Protein AF-A0A9J6D6Q3-F1 (afdb_monomer_lite)

pLDDT: mean 81.11, std 9.27, range [36.16, 92.88]

Structure (mmCIF, N/CA/C/O backbone):
data_AF-A0A9J6D6Q3-F1
#
_entry.id   AF-A0A9J6D6Q3-F1
#
loop_
_atom_site.group_PDB
_atom_site.id
_atom_site.type_symbol
_atom_site.label_atom_id
_atom_site.label_alt_id
_atom_site.label_comp_id
_atom_site.label_asym_id
_atom_site.label_entity_id
_atom_site.label_seq_id
_atom_site.pdbx_PDB_ins_code
_atom_site.Cartn_x
_atom_site.Cartn_y
_atom_site.Cartn_z
_atom_site.occupancy
_atom_site.B_iso_or_equiv
_atom_site.auth_seq_id
_atom_site.auth_comp_id
_atom_site.auth_asym_id
_atom_site.auth_atom_id
_atom_site.pdbx_PDB_model_num
ATOM 1 N N . MET A 1 1 ? 39.705 -7.823 31.151 1.00 57.69 1 MET A N 1
ATOM 2 C CA . MET A 1 1 ? 39.439 -7.361 29.766 1.00 57.69 1 MET A CA 1
ATOM 3 C C . MET A 1 1 ? 38.041 -7.710 29.253 1.00 57.69 1 MET A C 1
ATOM 5 O O . MET A 1 1 ? 37.343 -6.796 28.836 1.00 57.69 1 MET A O 1
ATOM 9 N N . PHE A 1 2 ? 37.588 -8.968 29.328 1.00 71.25 2 PHE A N 1
ATOM 10 C CA . PHE A 1 2 ? 36.297 -9.415 28.764 1.00 71.25 2 PHE A CA 1
ATOM 11 C C . PHE A 1 2 ? 35.067 -8.584 29.189 1.00 71.25 2 PHE A C 1
ATOM 13 O O . PHE A 1 2 ? 34.279 -8.171 28.345 1.00 71.25 2 PHE A O 1
ATOM 20 N N . ARG A 1 3 ? 34.935 -8.245 30.481 1.00 73.00 3 ARG A N 1
ATOM 21 C CA . ARG A 1 3 ? 33.796 -7.457 31.001 1.00 73.00 3 ARG A CA 1
ATOM 22 C C . ARG A 1 3 ? 33.703 -6.035 30.425 1.00 73.00 3 ARG A C 1
ATOM 24 O O . ARG A 1 3 ? 32.603 -5.527 30.241 1.00 73.00 3 ARG A O 1
ATOM 31 N N . ILE A 1 4 ? 34.839 -5.405 30.115 1.00 81.12 4 ILE A N 1
ATOM 32 C CA . ILE A 1 4 ? 34.881 -4.057 29.518 1.00 81.12 4 ILE A CA 1
ATOM 33 C C . ILE A 1 4 ? 34.500 -4.131 28.033 1.00 81.12 4 ILE A C 1
ATOM 35 O O . ILE A 1 4 ? 33.712 -3.312 27.564 1.00 81.12 4 ILE A O 1
ATOM 39 N N . GLY A 1 5 ? 34.985 -5.153 27.319 1.00 79.19 5 GLY A N 1
ATOM 40 C CA . GLY A 1 5 ? 34.608 -5.417 25.926 1.00 79.19 5 GLY A CA 1
ATOM 41 C C . GLY A 1 5 ? 33.118 -5.733 25.766 1.00 79.19 5 GLY A C 1
ATOM 42 O O . GLY A 1 5 ? 32.453 -5.121 24.935 1.00 79.19 5 GLY A O 1
ATOM 43 N N . ALA A 1 6 ? 32.565 -6.598 26.622 1.00 84.50 6 ALA A N 1
ATOM 44 C CA . ALA A 1 6 ? 31.137 -6.916 26.627 1.00 84.50 6 ALA A CA 1
ATOM 45 C C . ALA A 1 6 ? 30.274 -5.678 26.922 1.00 84.50 6 ALA A C 1
ATOM 47 O O . ALA A 1 6 ? 29.296 -5.422 26.224 1.00 84.50 6 ALA A O 1
ATOM 48 N N . ARG A 1 7 ? 30.665 -4.852 27.905 1.00 89.44 7 ARG A N 1
ATOM 49 C CA . ARG A 1 7 ? 29.968 -3.592 28.204 1.00 89.44 7 ARG A CA 1
ATOM 50 C C . ARG A 1 7 ? 30.000 -2.628 27.015 1.00 89.44 7 ARG A C 1
ATOM 52 O O . ARG A 1 7 ? 28.972 -2.049 26.686 1.00 89.44 7 ARG A O 1
ATOM 59 N N . SER A 1 8 ? 31.155 -2.472 26.366 1.00 90.00 8 SER A N 1
ATOM 60 C CA . SER A 1 8 ? 31.300 -1.640 25.165 1.00 90.00 8 SER A CA 1
ATOM 61 C C . SER A 1 8 ? 30.389 -2.117 24.029 1.00 90.00 8 SER A C 1
ATOM 63 O O . SER A 1 8 ? 29.681 -1.306 23.433 1.00 90.00 8 SER A O 1
ATOM 65 N N . PHE A 1 9 ? 30.334 -3.432 23.795 1.00 90.75 9 PHE A N 1
ATOM 66 C CA . PHE A 1 9 ? 29.448 -4.047 22.808 1.00 90.75 9 PHE A CA 1
ATOM 67 C C . PHE A 1 9 ? 27.971 -3.743 23.092 1.00 90.75 9 PHE A C 1
ATOM 69 O O . PHE A 1 9 ? 27.291 -3.204 22.222 1.00 90.75 9 PHE A O 1
ATOM 76 N N . TYR A 1 10 ? 27.486 -3.992 24.314 1.00 92.06 10 TYR A N 1
ATOM 77 C CA . TYR A 1 10 ? 26.092 -3.699 24.672 1.00 92.06 10 TYR A CA 1
ATOM 78 C C . TYR A 1 10 ? 25.756 -2.211 24.560 1.00 92.06 10 TYR A C 1
ATOM 80 O O . TYR A 1 10 ? 24.674 -1.866 24.094 1.00 92.06 10 TYR A O 1
ATOM 88 N N . ILE A 1 11 ? 26.684 -1.318 24.921 1.00 92.88 11 ILE A N 1
ATOM 89 C CA . ILE A 1 11 ? 26.500 0.127 24.736 1.00 92.88 11 ILE A CA 1
ATOM 90 C C . ILE A 1 11 ? 26.389 0.474 23.246 1.00 92.88 11 ILE A C 1
ATOM 92 O O . ILE A 1 11 ? 25.541 1.284 22.874 1.00 92.88 11 ILE A O 1
ATOM 96 N N . HIS A 1 12 ? 27.213 -0.127 22.386 1.00 91.94 12 HIS A N 1
ATOM 97 C CA . HIS A 1 12 ? 27.156 0.099 20.941 1.00 91.94 12 HIS A CA 1
ATOM 98 C C . HIS A 1 12 ? 25.843 -0.400 20.334 1.00 91.94 12 HIS A C 1
ATOM 100 O O . HIS A 1 12 ? 25.201 0.335 19.587 1.00 91.94 12 HIS A O 1
ATOM 106 N N . VAL A 1 13 ? 25.413 -1.609 20.700 1.00 89.75 13 VAL A N 1
ATOM 107 C CA . VAL A 1 13 ? 24.133 -2.179 20.260 1.00 89.75 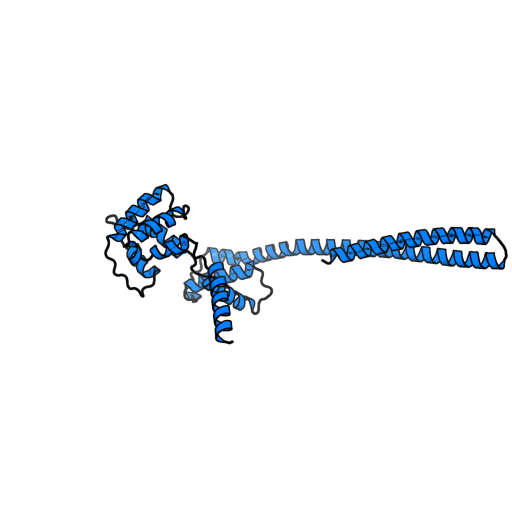13 VAL A CA 1
ATOM 108 C C . VAL A 1 13 ? 22.968 -1.321 20.749 1.00 89.75 13 VAL A C 1
ATOM 110 O O . VAL A 1 13 ? 22.094 -0.990 19.958 1.00 89.75 13 VAL A O 1
ATOM 113 N N . ALA A 1 14 ? 22.974 -0.880 22.009 1.00 89.00 14 ALA A N 1
ATOM 114 C CA . ALA A 1 14 ? 21.930 -0.011 22.546 1.00 89.00 14 ALA A CA 1
ATOM 115 C C . ALA A 1 14 ? 21.871 1.342 21.819 1.00 89.00 14 ALA A C 1
ATOM 117 O O . ALA A 1 14 ? 20.788 1.786 21.452 1.00 89.00 14 ALA A O 1
ATOM 118 N N . LYS A 1 15 ? 23.018 1.979 21.539 1.00 89.19 15 LYS A N 1
ATOM 119 C CA . LYS A 1 15 ? 23.078 3.214 20.734 1.00 89.19 15 LYS A CA 1
ATOM 120 C C . LYS A 1 15 ? 22.577 2.996 19.305 1.00 89.19 15 LYS A C 1
ATOM 122 O O . LYS A 1 15 ? 21.862 3.836 18.763 1.00 89.19 15 LYS A O 1
ATOM 127 N N . TYR A 1 16 ? 22.929 1.864 18.705 1.00 87.44 16 TYR A N 1
ATOM 128 C CA . TYR A 1 16 ? 22.456 1.493 17.378 1.00 87.44 16 TYR A CA 1
ATOM 129 C C . TYR A 1 16 ? 20.935 1.297 17.367 1.00 87.44 16 TYR A C 1
ATOM 131 O O . TYR A 1 16 ? 20.254 1.888 16.536 1.00 87.44 16 TYR A O 1
ATOM 139 N N . LEU A 1 17 ? 20.387 0.561 18.336 1.00 84.88 17 LEU A N 1
ATOM 140 C CA . LEU A 1 17 ? 18.947 0.365 18.488 1.00 84.88 17 LEU A CA 1
ATOM 141 C C . LEU A 1 17 ? 18.222 1.687 18.746 1.00 84.88 17 LEU A C 1
ATOM 143 O O . LEU A 1 17 ? 17.238 1.961 18.076 1.00 84.88 17 LEU A O 1
ATOM 147 N N . LEU A 1 18 ? 18.732 2.547 19.629 1.00 84.06 18 LEU A N 1
ATOM 148 C CA . LEU A 1 18 ? 18.152 3.870 19.891 1.00 84.06 18 LEU A CA 1
ATOM 149 C C . LEU A 1 18 ? 18.102 4.762 18.643 1.00 84.06 18 LEU A C 1
ATOM 151 O O . LEU A 1 18 ? 17.155 5.524 18.496 1.00 84.06 18 LEU A O 1
ATOM 155 N N . SER A 1 19 ? 19.085 4.661 17.741 1.00 82.81 19 SER A N 1
ATOM 156 C CA . SER A 1 19 ? 19.090 5.444 16.492 1.00 82.81 19 SER A CA 1
ATOM 157 C C . SER A 1 19 ? 18.200 4.868 15.387 1.00 82.81 19 SER A C 1
ATOM 159 O O . SER A 1 19 ? 17.879 5.575 14.434 1.00 82.81 19 SER A O 1
ATOM 161 N N . ARG A 1 20 ? 17.814 3.590 15.481 1.00 79.25 20 ARG A N 1
ATOM 162 C CA . ARG A 1 20 ? 17.023 2.885 14.457 1.00 79.25 20 ARG A CA 1
ATOM 163 C C . ARG A 1 20 ? 15.583 2.611 14.871 1.00 79.25 20 ARG A C 1
ATOM 165 O O . ARG A 1 20 ? 14.734 2.455 13.998 1.00 79.25 20 ARG A O 1
ATOM 172 N N . LEU A 1 21 ? 15.307 2.526 16.167 1.00 74.19 21 LEU A N 1
ATOM 173 C CA . LEU A 1 21 ? 13.971 2.281 16.684 1.00 74.19 21 LEU A CA 1
ATOM 174 C C . LEU A 1 21 ? 13.180 3.594 16.708 1.00 74.19 21 LEU A C 1
ATOM 176 O O . LEU A 1 21 ? 13.684 4.613 17.185 1.00 74.19 21 LEU A O 1
ATOM 180 N N . PRO A 1 22 ? 11.930 3.586 16.228 1.00 69.69 22 PRO A N 1
ATOM 181 C CA . PRO A 1 22 ? 11.103 4.780 16.111 1.00 69.69 22 PRO A CA 1
ATOM 182 C C . PRO A 1 22 ? 10.486 5.177 17.464 1.00 69.69 22 PRO A C 1
ATOM 184 O O . PRO A 1 22 ? 9.282 5.379 17.567 1.00 69.69 22 PRO A O 1
ATOM 187 N N . PHE A 1 23 ? 11.296 5.297 18.521 1.00 70.06 23 PHE A N 1
ATOM 188 C CA . PHE A 1 23 ? 10.822 5.663 19.862 1.00 70.06 23 PHE A CA 1
ATOM 189 C C . PHE A 1 23 ? 10.187 7.059 19.918 1.00 70.06 23 PHE A C 1
ATOM 191 O O . PHE A 1 23 ? 9.345 7.315 20.773 1.00 70.06 23 PHE A O 1
ATOM 198 N N . GLY A 1 24 ? 10.587 7.950 19.006 1.00 69.06 24 GLY A N 1
ATOM 199 C CA . GLY A 1 24 ? 9.995 9.278 18.840 1.00 69.06 24 GLY A CA 1
ATOM 200 C C . GLY A 1 24 ? 8.777 9.315 17.914 1.00 69.06 24 GLY A C 1
ATOM 201 O O . GLY A 1 24 ? 8.268 10.396 17.650 1.00 69.06 24 GLY A O 1
ATOM 202 N N . ASN A 1 25 ? 8.325 8.176 17.378 1.00 77.69 25 ASN A N 1
ATOM 203 C CA . ASN A 1 25 ? 7.138 8.150 16.533 1.00 77.69 25 ASN A CA 1
ATOM 204 C C . ASN A 1 25 ? 5.882 8.118 17.413 1.00 77.69 25 ASN A C 1
ATOM 206 O O . ASN A 1 25 ? 5.512 7.074 17.955 1.00 77.69 25 ASN A O 1
ATOM 210 N N . GLU A 1 26 ? 5.244 9.279 17.545 1.00 78.31 26 GLU A N 1
ATOM 211 C CA . GLU A 1 26 ? 4.027 9.469 18.340 1.00 78.31 26 GLU A CA 1
ATOM 212 C C . GLU A 1 26 ? 2.890 8.550 17.879 1.00 78.31 26 GLU A C 1
ATOM 214 O O . GLU A 1 26 ? 2.220 7.956 18.715 1.00 78.31 26 GLU A O 1
ATOM 219 N N . VAL A 1 27 ? 2.757 8.298 16.571 1.00 79.38 27 VAL A N 1
ATOM 220 C CA . VAL A 1 27 ? 1.725 7.401 16.026 1.00 79.38 27 VAL A CA 1
ATOM 221 C C . VAL A 1 27 ? 1.893 5.982 16.563 1.00 79.38 27 VAL A C 1
ATOM 223 O O . VAL A 1 27 ? 0.937 5.394 17.055 1.00 79.38 27 VAL A O 1
ATOM 226 N N . LEU A 1 28 ? 3.110 5.428 16.529 1.00 77.94 28 LEU A N 1
ATOM 227 C CA . LEU A 1 28 ? 3.360 4.070 17.036 1.00 77.94 28 LEU A CA 1
ATOM 228 C C . LEU A 1 28 ? 3.151 3.970 18.548 1.00 77.94 28 LEU A C 1
ATOM 230 O O . LEU A 1 28 ? 2.711 2.936 19.051 1.00 77.94 28 LEU A O 1
ATOM 234 N N . LYS A 1 29 ? 3.460 5.047 19.274 1.00 80.56 29 LYS A N 1
ATOM 235 C CA . LYS A 1 29 ? 3.209 5.135 20.710 1.00 80.56 29 LYS A CA 1
ATOM 236 C C . LYS A 1 29 ? 1.713 5.185 21.010 1.00 80.56 29 LYS A C 1
ATOM 238 O O . LYS A 1 29 ? 1.300 4.569 21.988 1.00 80.56 29 LYS A O 1
ATOM 243 N N . ASP A 1 30 ? 0.930 5.867 20.185 1.00 83.94 30 ASP A N 1
ATOM 244 C CA . ASP A 1 30 ? -0.512 6.029 20.361 1.00 83.94 30 ASP A CA 1
ATOM 245 C C . ASP A 1 30 ? -1.301 4.800 19.871 1.00 83.94 30 ASP A C 1
ATOM 247 O O . ASP A 1 30 ? -2.346 4.483 20.436 1.00 83.94 30 ASP A O 1
ATOM 251 N N . LEU A 1 31 ? -0.766 4.016 18.920 1.00 83.19 31 LEU A N 1
ATOM 252 C CA . LEU A 1 31 ? -1.362 2.748 18.457 1.00 83.19 31 LEU A CA 1
ATOM 253 C C . LEU A 1 31 ? -1.558 1.727 19.589 1.00 83.19 31 LEU A C 1
ATOM 255 O O . LEU A 1 31 ? -2.467 0.903 19.514 1.00 83.19 31 LEU A O 1
ATOM 259 N N . LYS A 1 32 ? -0.754 1.773 20.660 1.00 81.81 32 LYS A N 1
ATOM 260 C CA . LYS A 1 32 ? -0.930 0.879 21.823 1.00 81.81 32 LYS A CA 1
ATOM 261 C C . LYS A 1 32 ? -2.313 1.031 22.474 1.00 81.81 32 LYS A C 1
ATOM 263 O O . LYS A 1 32 ? -2.831 0.085 23.059 1.00 81.81 32 LYS A O 1
ATOM 268 N N . SER A 1 33 ? -2.907 2.217 22.348 1.00 84.44 33 SER A N 1
ATOM 269 C CA . SER A 1 33 ? -4.192 2.592 22.936 1.00 84.44 33 SER A CA 1
ATOM 270 C C . SER A 1 33 ? -5.387 2.008 22.174 1.00 84.44 33 SER A C 1
ATOM 272 O O . SER A 1 33 ? -6.520 2.150 22.618 1.00 84.44 33 SER A O 1
ATOM 274 N N . ILE A 1 34 ? -5.147 1.330 21.043 1.00 85.62 34 ILE A N 1
ATOM 275 C CA . ILE A 1 34 ? -6.179 0.636 20.256 1.00 85.62 34 ILE A CA 1
ATOM 276 C C . ILE A 1 34 ? -6.646 -0.648 20.937 1.00 85.62 34 ILE A C 1
ATOM 278 O O . ILE A 1 34 ? -7.687 -1.184 20.579 1.00 85.62 34 ILE A O 1
ATOM 282 N N . HIS A 1 35 ? -5.917 -1.192 21.907 1.00 83.00 35 HIS A N 1
ATOM 283 C CA . HIS A 1 35 ? -6.414 -2.374 22.599 1.00 83.00 35 HIS A CA 1
ATOM 284 C C . HIS A 1 35 ? -7.748 -2.056 23.310 1.00 83.00 35 HIS A C 1
ATOM 286 O O . HIS A 1 35 ? -7.781 -1.075 24.053 1.00 83.00 35 HIS A O 1
ATOM 292 N N . PRO A 1 36 ? -8.824 -2.861 23.171 1.00 79.88 36 PRO A N 1
ATOM 293 C CA . PRO A 1 36 ? -10.121 -2.561 23.793 1.00 79.88 36 PRO A CA 1
ATOM 294 C C . PRO A 1 36 ? -10.033 -2.311 25.306 1.00 79.88 36 PRO A C 1
ATOM 296 O O . PRO A 1 36 ? -10.685 -1.417 25.835 1.00 79.88 36 PRO A O 1
ATOM 299 N N . SER A 1 37 ? -9.159 -3.042 26.007 1.00 78.88 37 SER A N 1
ATOM 300 C CA . SER A 1 37 ? -8.887 -2.812 27.437 1.00 78.88 37 SER A CA 1
ATOM 301 C C . SER A 1 37 ? -8.211 -1.475 27.735 1.00 78.88 37 SER A C 1
ATOM 303 O O . SER A 1 37 ? -8.432 -0.927 28.808 1.00 78.88 37 S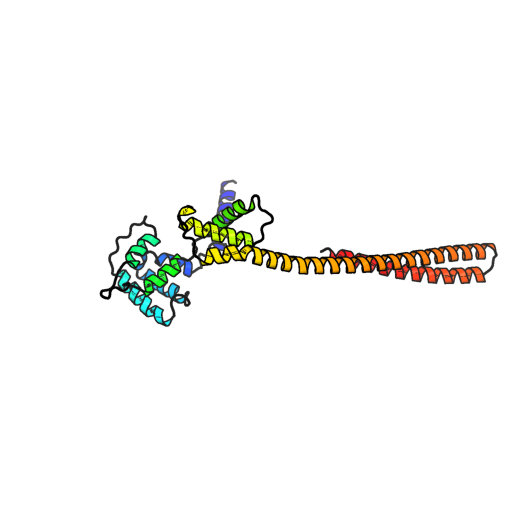ER A O 1
ATOM 305 N N . ALA A 1 38 ? -7.400 -0.956 26.810 1.00 79.56 38 ALA A N 1
ATOM 306 C CA . ALA A 1 38 ? -6.730 0.332 26.960 1.00 79.56 38 ALA A CA 1
ATOM 307 C C . ALA A 1 38 ? -7.692 1.501 26.710 1.00 79.56 38 ALA A C 1
ATOM 309 O O . ALA A 1 38 ? -7.543 2.533 27.347 1.00 79.56 38 ALA A O 1
ATOM 310 N N . VAL A 1 39 ? -8.722 1.331 25.869 1.00 80.75 39 VAL A N 1
ATOM 311 C CA . VAL A 1 39 ? -9.750 2.363 25.599 1.00 80.75 39 VAL A CA 1
ATOM 312 C C . VAL A 1 39 ? -10.486 2.810 26.874 1.00 80.75 39 VAL A C 1
ATOM 314 O O . VAL A 1 39 ? -11.012 3.918 26.925 1.00 80.75 39 VAL A O 1
ATOM 317 N N . LYS A 1 40 ? -10.482 1.986 27.931 1.00 78.00 40 LYS A N 1
ATOM 318 C CA . LYS A 1 40 ? -11.030 2.338 29.252 1.00 78.00 40 LYS A CA 1
ATOM 319 C C . LYS A 1 40 ? -10.227 3.418 29.981 1.00 78.00 40 LYS A C 1
ATOM 321 O O . LYS A 1 40 ? -10.749 4.062 30.886 1.00 78.00 40 LYS A O 1
ATOM 326 N N . GLU A 1 41 ? -8.963 3.611 29.622 1.00 82.69 41 GLU A N 1
ATOM 327 C CA . GLU A 1 41 ? -8.110 4.618 30.237 1.00 82.69 41 GLU A CA 1
ATOM 328 C C . GLU A 1 41 ? -8.342 5.991 29.596 1.00 82.69 41 GLU A C 1
ATOM 330 O O . GLU A 1 41 ? -8.304 6.149 28.377 1.00 82.69 41 GLU A O 1
ATOM 335 N N . GLU A 1 42 ? -8.479 7.034 30.414 1.00 78.31 42 GLU A N 1
ATOM 336 C CA . GLU A 1 42 ? -8.645 8.408 29.917 1.00 78.31 42 GLU A CA 1
ATOM 337 C C . GLU A 1 42 ? -7.443 8.867 29.067 1.00 78.31 42 GLU A C 1
ATOM 339 O O . GLU A 1 42 ? -7.587 9.584 28.076 1.00 78.31 42 GLU A O 1
ATOM 344 N N . SER A 1 43 ? -6.245 8.364 29.390 1.00 83.25 43 SER A N 1
ATOM 345 C CA . SER A 1 43 ? -5.028 8.629 28.617 1.00 83.25 43 SER A CA 1
ATOM 346 C C . SER A 1 43 ? -5.074 8.045 27.196 1.00 83.25 43 SER A C 1
ATOM 348 O O . SER A 1 43 ? -4.501 8.625 26.268 1.00 83.25 43 SER A O 1
ATOM 350 N N . ALA A 1 44 ? -5.800 6.940 26.998 1.00 84.50 44 ALA A N 1
ATOM 351 C CA . ALA A 1 44 ? -5.964 6.304 25.698 1.00 84.50 44 ALA A CA 1
ATOM 352 C C . ALA A 1 44 ? -6.860 7.134 24.779 1.00 84.50 44 ALA A C 1
ATOM 354 O O . ALA A 1 44 ? -6.566 7.252 23.595 1.00 84.50 44 ALA A O 1
ATOM 355 N N . ILE A 1 45 ? -7.897 7.778 25.318 1.00 85.06 45 ILE A N 1
ATOM 356 C CA . ILE A 1 45 ? -8.796 8.662 24.562 1.00 85.06 45 ILE A CA 1
ATOM 357 C C . ILE A 1 45 ? -8.010 9.831 23.948 1.00 85.06 45 ILE A C 1
ATOM 359 O O . ILE A 1 45 ? -8.190 10.157 22.774 1.00 85.06 45 ILE A O 1
ATOM 363 N N . VAL A 1 46 ? -7.083 10.429 24.701 1.00 87.75 46 VAL A N 1
ATOM 364 C CA . VAL A 1 46 ? -6.214 11.503 24.187 1.00 87.75 46 VAL A CA 1
ATOM 365 C C . VAL A 1 46 ? -5.297 10.989 23.074 1.00 87.75 46 VAL A C 1
ATOM 367 O O . VAL A 1 46 ? -5.201 11.618 22.021 1.00 87.75 46 VAL A O 1
ATOM 370 N N . ALA A 1 47 ? -4.675 9.823 23.268 1.00 87.94 47 ALA A N 1
ATOM 371 C CA . ALA A 1 47 ? -3.827 9.196 22.254 1.00 87.94 47 ALA A CA 1
ATOM 372 C C . ALA A 1 47 ? -4.610 8.864 20.968 1.00 87.94 47 ALA A C 1
ATOM 374 O O . ALA A 1 47 ? -4.155 9.156 19.867 1.00 87.94 47 ALA A O 1
ATOM 375 N N . LEU A 1 48 ? -5.824 8.321 21.090 1.00 88.81 48 LEU A N 1
ATOM 376 C CA . LEU A 1 48 ? -6.685 7.998 19.948 1.00 88.81 48 LEU A CA 1
ATOM 377 C C . LEU A 1 48 ? -7.145 9.255 19.204 1.00 88.81 48 LEU A C 1
ATOM 379 O O . LEU A 1 48 ? -7.230 9.230 17.977 1.00 88.81 48 LEU A O 1
ATOM 383 N N . ARG A 1 49 ? -7.379 10.368 19.914 1.00 89.56 49 ARG A N 1
ATOM 384 C CA . ARG A 1 49 ? -7.661 11.670 19.292 1.00 89.56 49 ARG A CA 1
ATOM 385 C C . ARG A 1 49 ? -6.486 12.151 18.449 1.00 89.56 49 ARG A C 1
ATOM 387 O O . ARG A 1 49 ? -6.691 12.530 17.297 1.00 89.56 49 ARG A O 1
ATOM 394 N N . ASN A 1 50 ? -5.278 12.137 19.013 1.00 88.62 50 ASN A N 1
ATOM 395 C CA . ASN A 1 50 ? -4.067 12.531 18.291 1.00 88.62 50 ASN A CA 1
ATOM 396 C C . ASN A 1 50 ? -3.887 11.656 17.053 1.00 88.62 50 ASN A C 1
ATOM 398 O O . ASN A 1 50 ? -3.649 12.158 15.958 1.00 88.62 50 ASN A O 1
ATOM 402 N N . LEU A 1 51 ? -4.097 10.350 17.210 1.00 89.06 51 LEU A N 1
ATOM 403 C CA . LEU A 1 51 ? -3.983 9.400 16.123 1.00 89.06 51 LEU A CA 1
ATOM 404 C C . LEU A 1 51 ? -5.011 9.675 15.019 1.00 89.06 51 LEU A C 1
ATOM 406 O O . LEU A 1 51 ? -4.631 9.745 13.855 1.00 89.06 51 LEU A O 1
ATOM 410 N N . ALA A 1 52 ? -6.278 9.919 15.364 1.00 88.88 52 ALA A N 1
ATOM 411 C CA . ALA A 1 52 ? -7.325 10.271 14.404 1.00 88.88 52 ALA A CA 1
ATOM 412 C C . ALA A 1 52 ? -6.999 11.550 13.613 1.00 88.88 52 ALA A C 1
ATOM 414 O O . ALA A 1 52 ? -7.252 11.607 12.411 1.00 88.88 52 ALA A O 1
ATOM 415 N N . GLN A 1 53 ? -6.381 12.550 14.250 1.00 89.19 53 GLN A N 1
ATOM 416 C CA . GLN A 1 53 ? -5.935 13.776 13.576 1.00 89.19 53 GLN A CA 1
ATOM 417 C C . GLN A 1 53 ? -4.789 13.535 12.580 1.00 89.19 53 GLN A C 1
ATOM 419 O O . GLN A 1 53 ? -4.688 14.251 11.586 1.00 89.19 53 GLN A O 1
ATOM 424 N N . GLN A 1 54 ? -3.951 12.522 12.815 1.00 87.19 54 GLN A N 1
ATOM 425 C CA . GLN A 1 54 ? -2.847 12.145 11.925 1.00 87.19 54 GLN A CA 1
ATOM 426 C C . GLN A 1 54 ? -3.307 11.329 10.702 1.00 87.19 54 GLN A C 1
ATOM 428 O O . GLN A 1 54 ? -2.519 11.124 9.780 1.00 87.19 54 GLN A O 1
ATOM 433 N N . VAL A 1 55 ? -4.570 10.875 10.655 1.00 85.94 55 VAL A N 1
ATOM 434 C CA . VAL A 1 55 ? -5.125 10.072 9.545 1.00 85.94 55 VAL A CA 1
ATOM 435 C C . VAL A 1 55 ? -6.385 10.696 8.918 1.00 85.94 55 VAL A C 1
ATOM 437 O O . VAL A 1 55 ? -7.452 10.070 8.890 1.00 85.94 55 VAL A O 1
ATOM 440 N N . PRO A 1 56 ? -6.277 11.910 8.337 1.00 87.00 56 PRO A N 1
ATOM 441 C CA . PRO A 1 56 ? -7.424 12.649 7.801 1.00 87.00 56 PRO A CA 1
ATOM 442 C C . PRO A 1 56 ? -8.136 11.937 6.640 1.00 87.00 56 PRO A C 1
ATOM 444 O O . PRO A 1 56 ? -9.312 12.189 6.388 1.00 87.00 56 PRO A O 1
ATOM 447 N N . GLU A 1 57 ? -7.445 11.032 5.940 1.00 86.81 57 GLU A N 1
ATOM 448 C CA . GLU A 1 57 ? -8.023 10.212 4.866 1.00 86.81 57 GLU A CA 1
ATOM 449 C C . GLU A 1 57 ? -9.053 9.196 5.387 1.00 86.81 57 GLU A C 1
ATOM 451 O O . GLU A 1 57 ? -10.013 8.858 4.692 1.00 86.81 57 GLU A O 1
ATOM 456 N N . VAL A 1 58 ? -8.872 8.705 6.617 1.00 87.12 58 VAL A N 1
ATOM 457 C CA . VAL A 1 58 ? -9.767 7.719 7.240 1.00 87.12 58 VAL A CA 1
ATOM 458 C C . VAL A 1 58 ? -10.875 8.425 8.014 1.00 87.12 58 VAL A C 1
ATOM 460 O O . VAL A 1 58 ? -12.050 8.053 7.884 1.00 87.12 58 VAL A O 1
ATOM 463 N N . VAL A 1 59 ? -10.497 9.433 8.805 1.00 88.69 59 VAL A N 1
ATOM 464 C CA . VAL A 1 59 ? -11.384 10.208 9.676 1.00 88.69 59 VAL A CA 1
ATOM 465 C C . VAL A 1 59 ? -11.239 11.687 9.315 1.00 88.69 59 VAL A C 1
ATOM 467 O O . VAL A 1 59 ? -10.240 12.309 9.675 1.00 88.69 59 VAL A O 1
ATOM 470 N N . PRO A 1 60 ? -12.221 12.277 8.614 1.00 90.62 60 PRO A N 1
ATOM 471 C CA . PRO A 1 60 ? -12.208 13.702 8.319 1.00 90.62 60 PRO A CA 1
ATOM 472 C C . PRO A 1 60 ? -12.136 14.532 9.611 1.00 90.62 60 PRO A C 1
ATOM 474 O O . PRO A 1 60 ? -12.767 14.153 10.601 1.00 90.62 60 PRO A O 1
ATOM 477 N N . PRO A 1 61 ? -11.482 15.710 9.615 1.00 87.62 61 PRO A N 1
ATOM 478 C CA . PRO A 1 61 ? -11.371 16.556 10.810 1.00 87.62 61 PRO A CA 1
ATOM 479 C C . PRO A 1 61 ? -12.716 16.897 11.471 1.00 87.62 61 PRO A C 1
ATOM 481 O O . PRO A 1 61 ? -12.796 17.059 12.684 1.00 87.62 61 PRO A O 1
ATOM 484 N N . GLN A 1 62 ? -13.782 16.970 10.670 1.00 89.88 62 GLN A N 1
ATOM 485 C CA . GLN A 1 62 ? -15.151 17.253 11.112 1.00 89.88 62 GLN A CA 1
ATOM 486 C C . GLN A 1 62 ? -15.775 16.090 11.903 1.00 89.88 62 GLN A C 1
ATOM 488 O O . GLN A 1 62 ? -16.644 16.306 12.742 1.00 89.88 62 GLN A O 1
ATOM 493 N N . GLU A 1 63 ? -15.329 14.858 11.647 1.00 90.06 63 GLU A N 1
ATOM 494 C CA . GLU A 1 63 ? -15.844 13.643 12.282 1.00 90.06 63 GLU A CA 1
ATOM 495 C C . GLU A 1 63 ? -15.050 13.242 13.530 1.00 90.06 63 GLU A C 1
ATOM 497 O O . GLU A 1 63 ? -15.486 12.355 14.261 1.00 90.06 63 GLU A O 1
ATOM 502 N N . VAL A 1 64 ? -13.914 13.896 13.808 1.00 90.56 64 VAL A N 1
ATOM 503 C CA . VAL A 1 64 ? -13.056 13.562 14.956 1.00 90.56 64 VAL A CA 1
ATOM 504 C C . VAL A 1 64 ? -13.826 13.690 16.267 1.00 90.56 64 VAL A C 1
ATOM 506 O O . VAL A 1 64 ? -13.780 12.772 17.076 1.00 90.56 64 VAL A O 1
ATOM 509 N N . SER A 1 65 ? -14.583 14.772 16.473 1.00 90.56 65 SER A N 1
ATOM 510 C CA . SER A 1 65 ? -15.381 14.943 17.697 1.00 90.56 65 SER A CA 1
ATOM 511 C C . SER A 1 65 ? -16.407 13.820 17.870 1.00 90.56 65 SER A C 1
ATOM 513 O O . SER A 1 65 ? -16.462 13.208 18.930 1.00 90.56 65 SER A O 1
ATOM 515 N N . ALA A 1 66 ? -17.128 13.469 16.801 1.00 91.38 66 ALA A N 1
ATOM 516 C CA . ALA A 1 66 ? -18.115 12.390 16.828 1.00 91.38 66 ALA A CA 1
ATOM 517 C C . ALA A 1 66 ? -17.480 11.005 17.063 1.00 91.38 66 ALA A C 1
ATOM 519 O O . ALA A 1 66 ? -18.073 10.155 17.724 1.00 91.38 66 ALA A O 1
ATOM 520 N N . LEU A 1 67 ? -16.267 10.769 16.549 1.00 91.62 67 LEU A N 1
ATOM 521 C CA . LEU A 1 67 ? -15.486 9.569 16.859 1.00 91.62 67 LEU A CA 1
ATOM 522 C C . LEU A 1 67 ? -15.107 9.523 18.345 1.00 91.62 67 LEU A C 1
ATOM 524 O O . LEU A 1 67 ? -15.193 8.464 18.963 1.00 91.62 67 LEU A O 1
ATOM 528 N N . MET A 1 68 ? -14.702 10.653 18.930 1.00 91.50 68 MET A N 1
ATOM 529 C CA . MET A 1 68 ? -14.364 10.706 20.354 1.00 91.50 68 MET A CA 1
ATOM 530 C C . MET A 1 68 ? -15.576 10.436 21.244 1.00 91.50 68 MET A C 1
ATOM 532 O O . MET A 1 68 ? -15.429 9.763 22.263 1.00 91.50 68 MET A O 1
ATOM 536 N N . ASP A 1 69 ? -16.759 10.904 20.852 1.00 90.88 69 ASP A N 1
ATOM 537 C CA . ASP A 1 69 ? -18.005 10.615 21.564 1.00 90.88 69 ASP A CA 1
ATOM 538 C C . ASP A 1 69 ? -18.316 9.109 21.532 1.00 90.88 69 ASP A C 1
ATOM 540 O O . ASP A 1 69 ? -18.603 8.511 22.569 1.00 90.88 69 ASP A O 1
ATOM 544 N N . GLU A 1 70 ? -18.171 8.462 20.366 1.00 90.94 70 GLU A N 1
ATOM 545 C CA . GLU A 1 70 ? -18.331 7.007 20.224 1.00 90.94 70 GLU A CA 1
ATOM 546 C C . GLU A 1 70 ? -17.311 6.224 21.068 1.00 90.94 70 GLU A C 1
ATOM 548 O O . GLU A 1 70 ? -17.680 5.249 21.720 1.00 90.94 70 GLU A O 1
ATOM 553 N N . LEU A 1 71 ? -16.045 6.651 21.093 1.00 88.56 71 LEU A N 1
ATOM 554 C CA . LEU A 1 71 ? -14.989 6.029 21.903 1.00 88.56 71 LEU A CA 1
ATOM 555 C C . LEU A 1 71 ? -15.221 6.208 23.408 1.00 88.56 71 LEU A C 1
ATOM 557 O O . LEU A 1 71 ? -14.968 5.286 24.180 1.00 88.56 71 LEU A O 1
ATOM 561 N N . THR A 1 72 ? -15.722 7.370 23.822 1.00 89.00 72 THR A N 1
ATOM 562 C CA . THR A 1 72 ? -16.067 7.638 25.226 1.00 89.00 72 THR A CA 1
ATOM 563 C C . THR A 1 72 ? -17.272 6.808 25.652 1.00 89.00 72 THR A C 1
ATOM 565 O O . THR A 1 72 ? -17.313 6.299 26.764 1.00 89.00 72 THR A O 1
ATOM 568 N N . LEU A 1 73 ? -18.246 6.604 24.765 1.00 88.69 73 LEU A N 1
ATOM 569 C CA . LEU A 1 73 ? -19.347 5.691 25.046 1.00 88.69 73 LEU A CA 1
ATOM 570 C C . LEU A 1 73 ? -18.848 4.242 25.136 1.00 88.69 73 LEU A C 1
ATOM 572 O O . LEU A 1 73 ? -19.241 3.518 26.045 1.00 88.69 73 LEU A O 1
ATOM 576 N N . LEU A 1 74 ? -17.950 3.830 24.238 1.00 86.56 74 LEU A N 1
ATOM 577 C CA . LEU A 1 74 ? -17.345 2.498 24.251 1.00 86.56 74 LEU A CA 1
ATOM 578 C C . LEU A 1 74 ? -16.552 2.233 25.543 1.00 86.56 74 LEU A C 1
ATOM 580 O O . LEU A 1 74 ? -16.595 1.124 26.062 1.00 86.56 74 LEU A O 1
ATOM 584 N N . SER A 1 75 ? -15.859 3.231 26.102 1.00 85.00 75 SER A N 1
ATOM 585 C CA . SER A 1 75 ? -15.083 3.054 27.340 1.00 85.00 75 SER A CA 1
ATOM 586 C C . SER A 1 75 ? -15.952 2.731 28.563 1.00 85.00 75 SER A C 1
ATOM 588 O O . SER A 1 75 ? -15.461 2.122 29.515 1.00 85.00 75 SER A O 1
ATOM 590 N N . THR A 1 76 ? -17.241 3.083 28.521 1.00 83.81 76 THR A N 1
ATOM 591 C CA . THR A 1 76 ? -18.215 2.771 29.581 1.00 83.81 76 THR A CA 1
ATOM 592 C C . THR A 1 76 ? -18.807 1.366 29.485 1.00 83.81 76 THR A C 1
ATOM 594 O O . THR A 1 76 ? -19.459 0.913 30.425 1.00 83.81 76 THR A O 1
ATOM 597 N N . GLU A 1 77 ? -18.597 0.662 28.375 1.00 83.19 77 GLU A N 1
ATOM 598 C CA . GLU A 1 77 ? -19.137 -0.678 28.190 1.00 83.19 77 GLU A CA 1
ATOM 599 C C . GLU A 1 77 ? -18.238 -1.759 28.807 1.00 83.19 77 GLU A C 1
ATOM 601 O O . GLU A 1 77 ? -17.001 -1.694 28.824 1.00 83.19 77 GLU A O 1
ATOM 606 N N . GLU A 1 78 ? -18.881 -2.807 29.316 1.00 75.69 78 GLU A N 1
ATOM 607 C CA . GLU A 1 78 ? -18.188 -3.966 29.856 1.00 75.69 78 GLU A CA 1
ATOM 608 C C . GLU A 1 78 ? -17.952 -5.012 28.768 1.00 75.69 78 GLU A C 1
ATOM 610 O O . GLU A 1 78 ? -18.860 -5.720 28.340 1.00 75.69 78 GLU A O 1
ATOM 615 N N . PHE A 1 79 ? -16.692 -5.140 28.354 1.00 73.81 79 PHE A N 1
ATOM 616 C CA . PHE A 1 79 ? -16.225 -6.246 27.519 1.00 73.81 79 PHE A CA 1
ATOM 617 C C . PHE A 1 79 ? -15.325 -7.170 28.335 1.00 73.81 79 PHE A C 1
ATOM 619 O O . PHE A 1 79 ? -14.417 -6.700 29.034 1.00 73.81 79 PHE A O 1
ATOM 626 N N . SER A 1 80 ? -15.522 -8.483 28.206 1.00 68.75 80 SER A N 1
ATOM 627 C CA . SER A 1 80 ? -14.536 -9.464 28.652 1.00 68.75 80 SER A CA 1
ATOM 628 C C . SER A 1 80 ? -13.359 -9.436 27.683 1.00 68.75 80 SER A C 1
ATOM 630 O O . SER A 1 80 ? -13.494 -9.864 26.541 1.00 68.75 80 SER A O 1
ATOM 632 N N . SER A 1 81 ? -12.209 -8.928 28.118 1.00 65.94 81 SER A N 1
ATOM 633 C CA . SER A 1 81 ? -10.983 -9.019 27.330 1.00 65.94 81 SER A CA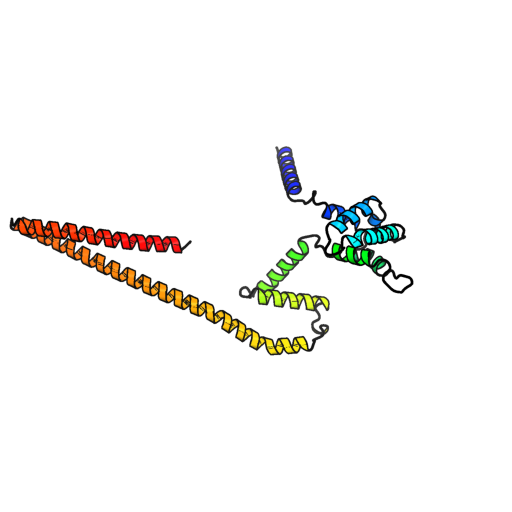 1
ATOM 634 C C . SER A 1 81 ? -10.108 -10.128 27.892 1.00 65.94 81 SER A C 1
ATOM 636 O O . SER A 1 81 ? -9.699 -10.077 29.053 1.00 65.94 81 SER A O 1
ATOM 638 N N . ASN A 1 82 ? -9.829 -11.136 27.069 1.00 71.19 82 ASN A N 1
ATOM 639 C CA . ASN A 1 82 ? -8.808 -12.124 27.376 1.00 71.19 82 ASN A CA 1
ATOM 640 C C . ASN A 1 82 ? -7.441 -11.574 26.921 1.00 71.19 82 ASN A C 1
ATOM 642 O O . ASN A 1 82 ? -7.281 -11.283 25.736 1.00 71.19 82 ASN A O 1
ATOM 646 N N . PRO A 1 83 ? -6.432 -11.470 27.807 1.00 68.19 83 PRO A N 1
ATOM 647 C CA . PRO A 1 83 ? -5.091 -10.998 27.444 1.00 68.19 83 PRO A CA 1
ATOM 648 C C . PRO A 1 83 ? -4.390 -11.830 26.358 1.00 68.19 83 PRO A C 1
ATOM 650 O O . PRO A 1 83 ? -3.401 -11.381 25.782 1.00 68.19 83 PRO A O 1
ATOM 653 N N . HIS A 1 84 ? -4.858 -13.056 26.113 1.00 75.56 84 HIS A N 1
ATOM 654 C CA . HIS A 1 84 ? -4.307 -13.976 25.117 1.00 75.56 84 HIS A CA 1
ATOM 655 C C . HIS A 1 84 ? -5.136 -14.066 23.830 1.00 75.56 84 HIS A C 1
ATOM 657 O O . HIS A 1 84 ? -4.769 -14.813 22.923 1.00 75.56 84 HIS A O 1
ATOM 663 N N . GLU A 1 85 ? -6.252 -13.344 23.739 1.00 81.62 85 GLU A N 1
ATOM 664 C CA . GLU A 1 85 ? -7.044 -13.273 22.513 1.00 81.62 85 GLU A CA 1
ATOM 665 C C . GLU A 1 85 ? -6.328 -12.408 21.471 1.00 81.62 85 GLU A C 1
ATOM 667 O O . GLU A 1 85 ? -5.629 -11.444 21.798 1.00 81.62 85 GLU A O 1
ATOM 672 N N . ARG A 1 86 ? -6.468 -12.761 20.189 1.00 81.69 86 ARG A N 1
ATOM 673 C CA . ARG A 1 86 ? -5.934 -11.915 19.122 1.00 81.69 86 ARG A CA 1
ATOM 674 C C . ARG A 1 86 ? -6.691 -10.592 19.117 1.00 81.69 86 ARG A C 1
ATOM 676 O O . ARG A 1 86 ? -7.911 -10.571 19.234 1.00 81.69 86 ARG A O 1
ATOM 683 N N . LEU A 1 87 ? -5.970 -9.498 18.888 1.00 83.81 87 LEU A N 1
ATOM 684 C CA . LEU A 1 87 ? -6.557 -8.157 18.861 1.00 83.81 87 LEU A CA 1
ATOM 685 C C . LEU A 1 87 ? -7.735 -8.042 17.875 1.00 83.81 87 LEU A C 1
ATOM 687 O O . LEU A 1 87 ? -8.732 -7.398 18.190 1.00 83.81 87 LEU A O 1
ATOM 691 N N . ASP A 1 88 ? -7.636 -8.700 16.716 1.00 84.56 88 ASP A N 1
ATOM 692 C CA . ASP A 1 88 ? -8.701 -8.730 15.705 1.00 84.56 88 ASP A CA 1
ATOM 693 C C . ASP A 1 88 ? -9.981 -9.395 16.236 1.00 84.56 88 ASP A C 1
ATOM 695 O O . ASP A 1 88 ? -11.078 -8.887 16.008 1.00 84.56 88 ASP A O 1
ATOM 699 N N . ASP A 1 89 ? -9.838 -10.502 16.970 1.00 84.50 89 ASP A N 1
ATOM 700 C CA . ASP A 1 89 ? -10.956 -11.265 17.534 1.00 84.50 89 ASP A CA 1
ATOM 701 C C . ASP A 1 89 ? -11.629 -10.464 18.660 1.00 84.50 89 ASP A C 1
ATOM 703 O O . ASP A 1 89 ? -12.853 -10.332 18.686 1.00 84.50 89 ASP A O 1
ATOM 707 N N . ALA A 1 90 ? -10.831 -9.805 19.508 1.00 84.38 90 ALA A N 1
ATOM 708 C CA . ALA A 1 90 ? -11.335 -8.922 20.558 1.00 84.38 90 ALA A CA 1
ATOM 709 C C . ALA A 1 90 ? -12.184 -7.766 19.986 1.00 84.38 90 ALA A C 1
ATOM 711 O O . ALA A 1 90 ? -13.251 -7.439 20.510 1.00 84.38 90 ALA A O 1
ATOM 712 N N . TRP A 1 91 ? -11.741 -7.163 18.877 1.00 87.62 91 TRP A N 1
ATOM 713 C CA . TRP A 1 91 ? -12.488 -6.108 18.188 1.00 87.62 91 TRP A CA 1
ATOM 714 C C . TRP A 1 91 ? -13.693 -6.627 17.399 1.00 87.62 91 TRP A C 1
ATOM 716 O O . TRP A 1 91 ? -14.669 -5.892 17.235 1.00 87.62 91 TRP A O 1
ATOM 726 N N . GLN A 1 92 ? -13.675 -7.883 16.951 1.00 86.94 92 GLN A N 1
ATOM 727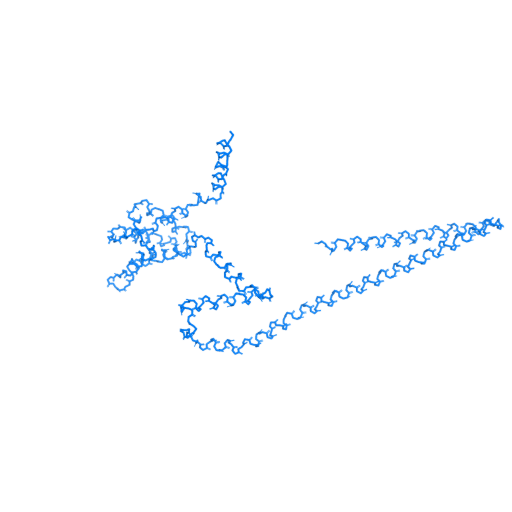 C CA . GLN A 1 92 ? -14.785 -8.493 16.223 1.00 86.94 92 GLN A CA 1
ATOM 728 C C . GLN A 1 92 ? -16.074 -8.520 17.058 1.00 86.94 92 GLN A C 1
ATOM 730 O O . GLN A 1 92 ? -17.152 -8.268 16.512 1.00 86.94 92 GLN A O 1
ATOM 735 N N . HIS A 1 93 ? -15.974 -8.738 18.375 1.00 84.62 93 HIS A N 1
ATOM 736 C CA . HIS A 1 93 ? -17.125 -8.654 19.286 1.00 84.62 93 HIS A CA 1
ATOM 737 C C . HIS A 1 93 ? -17.756 -7.260 19.253 1.00 84.62 93 HIS A C 1
ATOM 739 O O . HIS A 1 93 ? -18.961 -7.132 19.050 1.00 84.62 93 HIS A O 1
ATOM 745 N N . ILE A 1 94 ? -16.935 -6.211 19.335 1.00 84.69 94 ILE A N 1
ATOM 746 C CA . ILE A 1 94 ? -17.384 -4.812 19.281 1.00 84.69 94 ILE A CA 1
ATOM 747 C C . ILE A 1 94 ? -17.971 -4.481 17.903 1.00 84.69 94 ILE A C 1
ATOM 749 O O . ILE A 1 94 ? -18.989 -3.797 17.802 1.00 84.69 94 ILE A O 1
ATOM 753 N N . PHE A 1 95 ? -17.377 -5.004 16.826 1.00 86.75 95 PHE A N 1
ATOM 754 C CA . PHE A 1 95 ? -17.877 -4.808 15.463 1.00 86.75 95 PHE A CA 1
ATOM 755 C C . PHE A 1 95 ? -19.248 -5.447 15.230 1.00 86.75 95 PHE A C 1
ATOM 757 O O . PHE A 1 95 ? -19.987 -4.987 14.360 1.00 86.75 95 PHE A O 1
ATOM 764 N N . SER A 1 96 ? -19.577 -6.498 15.982 1.00 84.81 96 SER A N 1
ATOM 765 C CA . SER A 1 96 ? -20.855 -7.204 15.885 1.00 84.81 96 SER A CA 1
ATOM 766 C C . SER A 1 96 ? -21.995 -6.541 16.666 1.00 84.81 96 SER A C 1
ATOM 768 O O . SER A 1 96 ? -23.150 -6.929 16.497 1.00 84.81 96 SER A O 1
ATOM 770 N N . LEU A 1 97 ? -21.700 -5.528 17.491 1.00 85.25 97 LEU A N 1
ATOM 771 C CA . LEU A 1 97 ? -22.715 -4.815 18.261 1.00 85.25 97 LEU A CA 1
ATOM 772 C C . LEU A 1 97 ? -23.629 -4.008 17.337 1.00 85.25 97 LEU A C 1
ATOM 774 O O . LEU A 1 97 ? -23.179 -3.159 16.560 1.00 85.25 97 LEU A O 1
ATOM 778 N N . LEU A 1 98 ? -24.932 -4.242 17.470 1.00 86.31 98 LEU A N 1
ATOM 779 C CA . LEU A 1 98 ? -25.966 -3.538 16.722 1.00 86.31 98 LEU A CA 1
ATOM 780 C C . LEU A 1 98 ? -26.659 -2.492 17.599 1.00 86.31 98 LEU A C 1
ATOM 782 O O . LEU A 1 98 ? -26.890 -2.694 18.792 1.00 86.31 98 LEU A O 1
ATOM 786 N N . SER A 1 99 ? -26.993 -1.360 16.986 1.00 83.94 99 SER A N 1
ATOM 787 C CA . SER A 1 99 ? -27.903 -0.367 17.545 1.00 83.94 99 SER A CA 1
ATOM 788 C C . SER A 1 99 ? -29.350 -0.871 17.480 1.00 83.94 99 SER A C 1
ATOM 790 O O . SER A 1 99 ? -29.661 -1.847 16.796 1.00 83.94 99 SER A O 1
ATOM 792 N N . LYS A 1 100 ? -30.261 -0.163 18.154 1.00 78.50 100 LYS A N 1
ATOM 793 C CA . LYS A 1 100 ? -31.707 -0.446 18.139 1.00 78.50 100 LYS A CA 1
ATOM 794 C C . LYS A 1 100 ? -32.307 -0.413 16.728 1.00 78.50 100 LYS A C 1
ATOM 796 O O . LYS A 1 100 ? -33.284 -1.105 16.472 1.00 78.50 100 LYS A O 1
ATOM 801 N N . ASP A 1 101 ? -31.674 0.323 15.818 1.00 79.94 101 ASP A N 1
ATOM 802 C CA . ASP A 1 101 ? -32.085 0.462 14.417 1.00 79.94 101 ASP A CA 1
ATOM 803 C C . ASP A 1 101 ? -31.503 -0.631 13.494 1.00 79.94 101 ASP A C 1
ATOM 805 O O . ASP A 1 101 ? -31.640 -0.560 12.276 1.00 79.94 101 ASP A O 1
ATOM 809 N N . GLY A 1 102 ? -30.797 -1.628 14.045 1.00 78.75 102 GLY A N 1
ATOM 810 C CA . GLY A 1 102 ? -30.188 -2.728 13.285 1.00 78.75 102 GLY A CA 1
ATOM 811 C C . GLY A 1 102 ? -28.888 -2.376 12.546 1.00 78.75 102 GLY A C 1
ATOM 812 O O . GLY A 1 102 ? -28.288 -3.248 11.923 1.00 78.75 102 GLY A O 1
ATOM 813 N N . GLY A 1 103 ? -28.428 -1.123 12.617 1.00 83.31 103 GLY A N 1
ATOM 814 C CA . GLY A 1 103 ? -27.105 -0.701 12.137 1.00 83.31 103 GLY A CA 1
ATOM 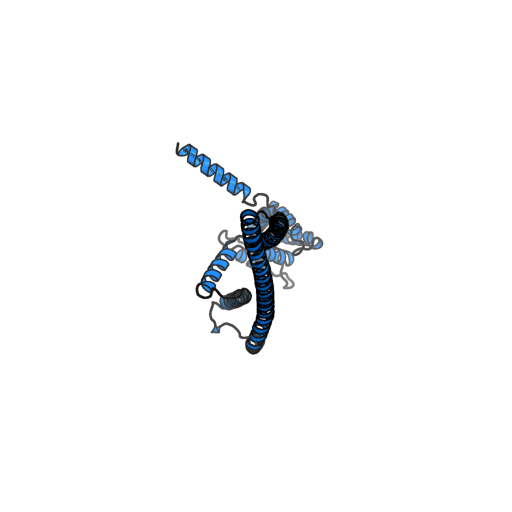815 C C . GLY A 1 103 ? -25.979 -0.982 13.145 1.00 83.31 103 GLY A C 1
ATOM 816 O O . GLY A 1 103 ? -26.266 -1.267 14.307 1.00 83.31 103 GLY A O 1
ATOM 817 N N . PRO A 1 104 ? -24.695 -0.881 12.748 1.00 85.50 104 PRO A N 1
ATOM 818 C CA . PRO A 1 104 ? -23.572 -1.018 13.678 1.00 85.50 104 PRO A CA 1
ATOM 819 C C . PRO A 1 104 ? -23.638 0.056 14.770 1.00 85.50 104 PRO A C 1
ATOM 821 O O . PRO A 1 104 ? -23.880 1.226 14.476 1.00 85.50 104 PRO A O 1
ATOM 824 N N . LYS A 1 105 ? -23.402 -0.334 16.027 1.00 86.81 105 LYS A N 1
ATOM 825 C CA . LYS A 1 105 ? -23.498 0.562 17.191 1.00 86.81 105 LYS A CA 1
ATOM 826 C C . LYS A 1 105 ? -22.453 1.685 17.178 1.00 86.81 105 LYS A C 1
ATOM 828 O O . LYS A 1 105 ? -22.764 2.801 17.578 1.00 86.81 105 LYS A O 1
ATOM 833 N N . TYR A 1 106 ? -21.251 1.394 16.674 1.00 89.25 106 TYR A N 1
ATOM 834 C CA . TYR A 1 106 ? -20.109 2.318 16.636 1.00 89.25 106 TYR A CA 1
ATOM 835 C C . TYR A 1 106 ? -19.499 2.422 15.227 1.00 89.25 106 TYR A C 1
ATOM 837 O O . TYR A 1 106 ? -18.401 1.913 14.980 1.00 89.25 106 TYR A O 1
ATOM 845 N N . PRO A 1 107 ? -20.211 3.006 14.249 1.00 89.62 107 PRO A N 1
ATOM 846 C CA . PRO A 1 107 ? -19.796 2.980 12.848 1.00 89.62 107 PRO A CA 1
ATOM 847 C C . PRO A 1 107 ? -18.450 3.676 12.600 1.00 89.62 107 PRO A C 1
ATOM 849 O O . PRO A 1 107 ? -17.646 3.176 11.804 1.00 89.62 107 PRO A O 1
ATOM 852 N N . ARG A 1 108 ? -18.174 4.802 13.273 1.00 90.94 108 ARG A N 1
ATOM 853 C CA . ARG A 1 108 ? -16.920 5.547 13.088 1.00 90.94 108 ARG A CA 1
ATOM 854 C C . ARG A 1 108 ? -15.768 4.844 13.778 1.00 90.94 108 ARG A C 1
ATOM 856 O O . ARG A 1 108 ? -14.722 4.671 13.151 1.00 90.94 108 ARG A O 1
ATOM 863 N N . THR A 1 109 ? -15.974 4.354 15.000 1.00 89.88 109 THR A N 1
ATOM 864 C CA . THR A 1 109 ? -14.948 3.575 15.710 1.00 89.88 109 THR A CA 1
ATOM 865 C C . THR A 1 109 ? -14.556 2.327 14.926 1.00 89.88 109 THR A C 1
ATOM 867 O O . THR A 1 109 ? -13.369 2.080 14.730 1.00 89.88 109 THR A O 1
ATOM 870 N N . VAL A 1 110 ? -15.526 1.580 14.387 1.00 89.75 110 VAL A N 1
ATOM 871 C CA . VAL A 1 110 ? -15.261 0.388 13.562 1.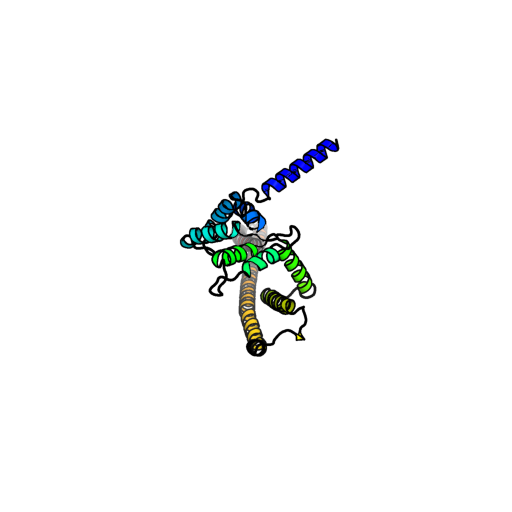00 89.75 110 VAL A CA 1
ATOM 872 C C . VAL A 1 110 ? -14.395 0.736 12.351 1.00 89.75 110 VAL A C 1
ATOM 874 O O . VAL A 1 110 ? -13.421 0.038 12.063 1.00 89.75 110 VAL A O 1
ATOM 877 N N . LYS A 1 111 ? -14.735 1.810 11.627 1.00 90.44 111 LYS A N 1
ATOM 878 C CA . LYS A 1 111 ? -13.977 2.255 10.448 1.00 90.44 111 LYS A CA 1
ATOM 879 C C . LYS A 1 111 ? -12.546 2.646 10.825 1.00 90.44 111 LYS A C 1
ATOM 881 O O . LYS A 1 111 ? -11.604 2.206 10.167 1.00 90.44 111 LYS A O 1
ATOM 886 N N . PHE A 1 112 ? -12.396 3.442 11.881 1.00 91.00 112 PHE A N 1
ATOM 887 C CA . PHE A 1 112 ? -11.106 3.918 12.368 1.00 91.00 112 PHE A CA 1
ATOM 888 C C . PHE A 1 112 ? -10.203 2.761 12.812 1.00 91.00 112 PHE A C 1
ATOM 890 O O . PHE A 1 112 ? -9.084 2.626 12.321 1.00 91.00 112 PHE A O 1
ATOM 897 N N . VAL A 1 113 ? -10.712 1.868 13.661 1.00 90.00 113 VAL A N 1
ATOM 898 C CA . VAL A 1 113 ? -9.952 0.722 14.176 1.00 90.00 113 VAL A CA 1
ATOM 899 C C . VAL A 1 113 ? -9.545 -0.224 13.051 1.00 90.00 113 VAL A C 1
ATOM 901 O O . VAL A 1 113 ? -8.386 -0.624 12.995 1.00 90.00 113 VAL A O 1
ATOM 904 N N . LYS A 1 114 ? -10.442 -0.545 12.108 1.00 90.06 114 LYS A N 1
ATOM 905 C CA . LYS A 1 114 ? -10.095 -1.391 10.951 1.00 90.06 114 LYS A CA 1
ATOM 906 C C . LYS A 1 114 ? -8.953 -0.807 10.125 1.00 90.06 114 LYS A C 1
ATOM 908 O O . LYS A 1 114 ? -8.084 -1.554 9.684 1.00 90.06 114 LYS A O 1
ATOM 913 N N . ALA A 1 115 ? -8.939 0.510 9.928 1.00 89.75 115 ALA A N 1
ATOM 914 C CA . ALA A 1 115 ? -7.838 1.162 9.235 1.00 89.75 115 ALA A CA 1
ATOM 915 C C . ALA A 1 115 ? -6.527 1.023 10.020 1.00 89.75 115 ALA A C 1
ATOM 917 O O . ALA A 1 115 ? -5.494 0.717 9.430 1.00 89.75 115 ALA A O 1
ATOM 918 N N . MET A 1 116 ? -6.563 1.167 11.344 1.00 88.56 116 MET A N 1
ATOM 919 C CA . MET A 1 116 ? -5.352 1.050 12.156 1.00 88.56 116 MET A CA 1
ATOM 920 C C . MET A 1 116 ? -4.823 -0.381 12.247 1.00 88.56 116 MET A C 1
ATOM 922 O O . MET A 1 116 ? -3.617 -0.588 12.153 1.00 88.56 116 MET A O 1
ATOM 926 N N . LEU A 1 117 ? -5.707 -1.377 12.334 1.00 87.00 117 LEU A N 1
ATOM 927 C CA . LEU A 1 117 ? -5.331 -2.795 12.290 1.00 87.00 117 LEU A CA 1
ATOM 928 C C . LEU A 1 117 ? -4.800 -3.228 10.914 1.00 87.00 117 LEU A C 1
ATOM 930 O O . LEU A 1 117 ? -4.124 -4.247 10.808 1.00 87.00 117 LEU A O 1
ATOM 934 N N . SER A 1 118 ? -5.065 -2.451 9.856 1.00 86.00 118 SER A N 1
ATOM 935 C CA . SER A 1 118 ? -4.502 -2.702 8.524 1.00 86.00 118 SER A CA 1
ATOM 936 C C . SER A 1 118 ? -3.052 -2.228 8.363 1.00 86.00 118 SER A C 1
ATOM 938 O O . SER A 1 118 ? -2.409 -2.553 7.362 1.00 86.00 118 SER A O 1
ATOM 940 N N . LEU A 1 119 ? -2.516 -1.484 9.338 1.00 83.19 119 LEU A N 1
ATOM 941 C CA . LEU A 1 119 ? -1.122 -1.058 9.326 1.00 83.19 119 LEU A CA 1
ATOM 942 C C . LEU A 1 119 ? -0.206 -2.264 9.554 1.00 83.19 119 LEU A C 1
ATOM 944 O O . LEU A 1 119 ? -0.314 -2.987 10.545 1.00 83.19 119 LEU A O 1
ATOM 948 N N . ALA A 1 120 ? 0.734 -2.469 8.633 1.00 73.88 120 ALA A N 1
ATOM 949 C CA . ALA A 1 120 ? 1.720 -3.532 8.755 1.00 73.88 120 ALA A CA 1
ATOM 950 C C . ALA A 1 120 ? 2.627 -3.274 9.972 1.00 73.88 120 ALA A C 1
ATOM 952 O O . ALA A 1 120 ? 3.334 -2.270 10.037 1.00 73.88 120 ALA A O 1
ATOM 953 N N . HIS A 1 121 ? 2.622 -4.201 10.929 1.00 70.62 121 HIS A N 1
ATOM 954 C CA . HIS A 1 121 ? 3.343 -4.089 12.202 1.00 70.62 121 HIS A CA 1
ATOM 955 C C . HIS A 1 121 ? 4.797 -4.595 12.129 1.00 70.62 121 HIS A C 1
ATOM 957 O O . HIS A 1 121 ? 5.500 -4.631 13.138 1.00 70.62 121 HIS A O 1
ATOM 963 N N . GLY A 1 122 ? 5.279 -4.976 10.942 1.00 72.06 122 GLY A N 1
ATOM 964 C CA . GLY A 1 122 ? 6.663 -5.385 10.743 1.00 72.06 122 GLY A CA 1
ATOM 965 C C . GLY A 1 122 ? 6.982 -5.815 9.315 1.00 72.06 122 GLY A C 1
ATOM 966 O O . GLY A 1 122 ? 6.109 -5.955 8.462 1.00 72.06 122 GLY A O 1
ATOM 967 N N . ASN A 1 123 ? 8.265 -6.074 9.071 1.00 75.00 123 ASN A N 1
ATOM 968 C CA . ASN A 1 123 ? 8.753 -6.542 7.771 1.00 75.00 123 ASN A CA 1
ATOM 969 C C . ASN A 1 123 ? 8.506 -8.039 7.536 1.00 75.00 123 ASN A C 1
ATOM 971 O O . ASN A 1 123 ? 8.786 -8.528 6.446 1.00 75.00 123 ASN A O 1
ATOM 975 N N . ALA A 1 124 ? 7.976 -8.769 8.522 1.00 77.81 124 ALA A N 1
ATOM 976 C CA . ALA A 1 124 ? 7.794 -10.217 8.449 1.00 77.81 124 ALA A CA 1
ATOM 977 C C . ALA A 1 124 ? 6.935 -10.648 7.247 1.00 77.81 124 ALA A C 1
ATOM 979 O O . ALA A 1 124 ? 7.287 -11.598 6.549 1.00 77.81 124 ALA A O 1
ATOM 980 N N . ASP A 1 125 ? 5.857 -9.921 6.943 1.00 75.88 125 ASP A N 1
ATOM 981 C CA . ASP A 1 125 ? 5.017 -10.212 5.774 1.00 75.88 125 ASP A CA 1
ATOM 982 C C . ASP A 1 125 ? 5.755 -9.961 4.452 1.00 75.88 125 ASP A C 1
ATOM 984 O O . ASP A 1 125 ? 5.630 -10.731 3.493 1.00 75.88 125 ASP A O 1
ATOM 988 N N . VAL A 1 126 ? 6.586 -8.917 4.409 1.00 79.12 126 VAL A N 1
ATOM 989 C CA . VAL A 1 126 ? 7.423 -8.588 3.249 1.00 79.12 126 VAL A CA 1
ATOM 990 C C . VAL A 1 126 ? 8.499 -9.661 3.047 1.00 79.12 126 VAL A C 1
ATOM 992 O O . VAL A 1 126 ? 8.682 -10.150 1.930 1.00 79.12 126 VAL A O 1
ATOM 995 N N . GLU A 1 127 ? 9.157 -10.093 4.123 1.00 82.75 127 GLU A N 1
ATOM 996 C CA . GLU A 1 127 ? 10.172 -11.152 4.127 1.00 82.75 127 GLU A CA 1
ATOM 997 C C . GLU A 1 127 ? 9.593 -12.520 3.756 1.00 82.75 127 GLU A C 1
ATOM 999 O O . GLU A 1 127 ? 10.181 -13.260 2.956 1.00 82.75 127 GLU A O 1
ATOM 1004 N N . ARG A 1 128 ? 8.397 -12.842 4.260 1.00 82.06 128 ARG A N 1
ATOM 1005 C CA . ARG A 1 128 ? 7.638 -14.018 3.830 1.00 82.06 128 ARG A CA 1
ATOM 1006 C C . ARG A 1 128 ? 7.352 -13.940 2.337 1.00 82.06 128 ARG A C 1
ATOM 1008 O O . ARG A 1 128 ? 7.605 -14.904 1.616 1.00 82.06 128 ARG A O 1
ATOM 1015 N N . GLY A 1 129 ? 6.927 -12.776 1.850 1.00 82.50 129 GLY A N 1
ATOM 1016 C CA . GLY A 1 129 ? 6.809 -12.501 0.426 1.00 82.50 129 GLY A CA 1
ATOM 1017 C C . GLY A 1 129 ? 8.111 -12.804 -0.324 1.00 82.50 129 GLY A C 1
ATOM 1018 O O . GLY A 1 129 ? 8.103 -13.560 -1.296 1.00 82.50 129 GLY A O 1
ATOM 1019 N N . PHE A 1 130 ? 9.246 -12.249 0.099 1.00 83.31 130 PHE A N 1
ATOM 1020 C CA . PHE A 1 130 ? 10.538 -12.498 -0.551 1.00 83.31 130 PHE A CA 1
ATOM 1021 C C . PHE A 1 130 ? 10.914 -13.980 -0.582 1.00 83.31 130 PHE A C 1
ATOM 1023 O O . PHE A 1 130 ? 11.374 -14.464 -1.617 1.00 83.31 130 PHE A O 1
ATOM 1030 N N . SER A 1 131 ? 10.640 -14.718 0.489 1.00 84.88 131 SER A N 1
ATOM 1031 C CA . SER A 1 131 ? 10.844 -16.168 0.542 1.00 84.88 131 SER A CA 1
ATOM 1032 C C . SER A 1 131 ? 9.979 -16.902 -0.487 1.00 84.88 131 SER A C 1
ATOM 1034 O O . SER A 1 131 ? 10.460 -17.783 -1.203 1.00 84.88 131 SER A O 1
ATOM 1036 N N . GLU A 1 132 ? 8.719 -16.493 -0.644 1.00 82.06 132 GLU A N 1
ATOM 1037 C CA . GLU A 1 132 ? 7.845 -17.029 -1.687 1.00 82.06 132 GLU A CA 1
ATOM 1038 C C . GLU A 1 132 ? 8.325 -16.678 -3.100 1.00 82.06 132 GLU A C 1
ATOM 1040 O O . GLU A 1 132 ? 8.275 -17.532 -3.985 1.00 82.06 132 GLU A O 1
ATOM 1045 N N . ASN A 1 133 ? 8.845 -15.465 -3.314 1.00 85.00 133 ASN A N 1
ATOM 1046 C CA . ASN A 1 133 ? 9.462 -15.087 -4.590 1.00 85.00 133 ASN A CA 1
ATOM 1047 C C . ASN A 1 133 ? 10.686 -15.929 -4.898 1.00 85.00 133 ASN A C 1
ATOM 1049 O O . ASN A 1 133 ? 10.834 -16.394 -6.023 1.00 85.00 133 ASN A O 1
ATOM 1053 N N . ARG A 1 134 ? 11.546 -16.151 -3.904 1.00 84.25 134 ARG A N 1
ATOM 1054 C CA . ARG A 1 134 ? 12.727 -16.991 -4.064 1.00 84.25 134 ARG A CA 1
ATOM 1055 C C . ARG A 1 134 ? 12.334 -18.391 -4.526 1.00 84.25 134 ARG A C 1
ATOM 1057 O O . ARG A 1 134 ? 12.954 -18.911 -5.445 1.00 84.25 134 ARG A O 1
ATOM 1064 N N . ARG A 1 135 ? 11.268 -18.965 -3.957 1.00 83.19 135 ARG A N 1
ATOM 1065 C CA . ARG A 1 135 ? 10.731 -20.263 -4.394 1.00 83.19 135 ARG A CA 1
ATOM 1066 C C . ARG A 1 135 ? 10.174 -20.220 -5.821 1.00 83.19 135 ARG A C 1
ATOM 1068 O O . ARG A 1 135 ? 10.408 -21.154 -6.575 1.00 83.19 135 ARG A O 1
ATOM 1075 N N . LEU A 1 136 ? 9.464 -19.155 -6.202 1.00 80.25 136 LEU A N 1
ATOM 1076 C CA . LEU A 1 136 ? 8.928 -18.992 -7.563 1.00 80.25 136 LEU A CA 1
ATOM 1077 C C . LEU A 1 136 ? 10.028 -18.820 -8.625 1.00 80.25 136 LEU A C 1
ATOM 1079 O O . LEU A 1 136 ? 9.853 -19.264 -9.758 1.00 80.25 136 LEU A O 1
ATOM 1083 N N . LEU A 1 137 ? 11.144 -18.184 -8.264 1.00 81.75 137 LEU A N 1
ATOM 1084 C CA . LEU A 1 137 ? 12.256 -17.866 -9.164 1.00 81.75 137 LEU A CA 1
ATOM 1085 C C . LEU A 1 137 ? 13.345 -18.946 -9.214 1.00 81.75 137 LEU A C 1
ATOM 1087 O O . LEU A 1 137 ? 14.173 -18.899 -10.120 1.00 81.75 137 LEU A O 1
ATOM 1091 N N . HIS A 1 138 ? 13.342 -19.913 -8.288 1.00 76.12 138 HIS A N 1
ATOM 1092 C CA . HIS A 1 138 ? 14.409 -20.911 -8.115 1.00 76.12 138 HIS A CA 1
ATOM 1093 C C . HIS A 1 138 ? 14.762 -21.687 -9.400 1.00 76.12 138 HIS A C 1
ATOM 1095 O O . HIS A 1 138 ? 15.912 -22.056 -9.597 1.00 76.12 138 HIS A O 1
ATOM 1101 N N . GLU A 1 139 ? 13.798 -21.877 -10.304 1.00 68.75 139 GLU A N 1
ATOM 1102 C CA . GLU A 1 139 ? 13.986 -22.556 -11.601 1.00 68.75 139 GLU A CA 1
ATOM 1103 C C . GLU A 1 139 ? 13.584 -21.669 -12.793 1.00 68.75 139 GLU A C 1
ATOM 1105 O O . GLU A 1 139 ? 13.539 -22.112 -13.938 1.00 68.75 139 GLU A O 1
ATOM 1110 N N . ARG A 1 140 ? 13.234 -20.404 -12.528 1.00 72.88 140 ARG A N 1
ATOM 1111 C CA . ARG A 1 140 ? 12.592 -19.493 -13.487 1.00 72.88 140 ARG A CA 1
ATOM 1112 C C . ARG A 1 140 ? 13.200 -18.095 -13.404 1.00 72.88 140 ARG A C 1
ATOM 1114 O O . ARG A 1 140 ? 12.502 -17.106 -13.188 1.00 72.88 140 ARG A O 1
ATOM 1121 N N . SER A 1 141 ? 14.517 -18.016 -13.570 1.00 72.12 141 SER A N 1
ATOM 1122 C CA . SER A 1 141 ? 15.286 -16.769 -13.459 1.00 72.12 141 SER A CA 1
ATOM 1123 C C . SER A 1 141 ? 14.994 -15.749 -14.566 1.00 72.12 141 SER A C 1
ATOM 1125 O O . SER A 1 141 ? 15.269 -14.570 -14.377 1.00 72.12 141 SER A O 1
ATOM 1127 N N . ASN A 1 142 ? 14.398 -16.172 -15.688 1.00 74.50 142 ASN A N 1
ATOM 1128 C CA . ASN A 1 142 ? 14.073 -15.305 -16.827 1.00 74.50 142 ASN A CA 1
ATOM 1129 C C . ASN A 1 142 ? 12.596 -14.854 -16.870 1.00 74.50 142 ASN A C 1
ATOM 1131 O O . ASN A 1 142 ? 12.049 -14.582 -17.937 1.00 74.50 142 ASN A O 1
ATOM 1135 N N . LEU A 1 143 ? 11.901 -14.830 -15.727 1.00 80.75 143 LEU A N 1
ATOM 1136 C CA . LEU A 1 143 ? 10.538 -14.300 -15.672 1.00 80.75 143 LEU A CA 1
ATOM 1137 C C . LEU A 1 143 ? 10.547 -12.773 -15.631 1.00 80.75 143 LEU A C 1
ATOM 1139 O O . LEU A 1 143 ? 11.235 -12.161 -14.816 1.00 80.75 143 LEU A O 1
ATOM 1143 N N . SER A 1 144 ? 9.700 -12.160 -16.457 1.00 83.25 144 SER A N 1
ATOM 1144 C CA . SER A 1 144 ? 9.433 -10.728 -16.358 1.00 83.25 144 SER A CA 1
ATOM 1145 C C . SER A 1 144 ? 8.741 -10.389 -15.033 1.00 83.25 144 SER A C 1
ATOM 1147 O O . SER A 1 144 ? 7.988 -11.193 -14.475 1.00 83.25 144 SER A O 1
ATOM 1149 N N . ILE A 1 145 ? 8.942 -9.162 -14.547 1.00 84.19 145 ILE A N 1
ATOM 1150 C CA . ILE A 1 145 ? 8.315 -8.658 -13.311 1.00 84.19 145 ILE A CA 1
ATOM 1151 C C . ILE A 1 145 ? 6.785 -8.791 -13.378 1.00 84.19 145 ILE A C 1
ATOM 1153 O O . ILE A 1 145 ? 6.148 -9.199 -12.408 1.00 84.19 145 ILE A O 1
ATOM 1157 N N . ALA A 1 146 ? 6.193 -8.522 -14.547 1.00 85.25 146 ALA A N 1
ATOM 1158 C CA . ALA A 1 146 ? 4.760 -8.688 -14.780 1.00 85.25 146 ALA A CA 1
ATOM 1159 C C . ALA A 1 146 ? 4.299 -10.142 -14.569 1.00 85.25 146 ALA A C 1
ATOM 1161 O O . ALA A 1 146 ? 3.270 -10.379 -13.935 1.00 85.25 146 ALA A O 1
ATOM 1162 N N . SER A 1 147 ? 5.089 -11.116 -15.029 1.00 84.75 147 SER A N 1
ATOM 1163 C CA . SER A 1 147 ? 4.796 -12.543 -14.848 1.00 84.75 147 SER A CA 1
ATOM 1164 C C . SER A 1 147 ? 4.882 -12.958 -13.379 1.00 84.75 147 SER A C 1
ATOM 1166 O O . SER A 1 147 ? 4.013 -13.676 -12.886 1.00 84.75 147 SER A O 1
ATOM 1168 N N . VAL A 1 148 ? 5.890 -12.466 -12.649 1.00 87.00 148 VAL A N 1
ATOM 1169 C CA . VAL A 1 148 ? 6.038 -12.717 -11.205 1.00 87.00 148 VAL A CA 1
ATOM 1170 C C . VAL A 1 148 ? 4.851 -12.142 -10.429 1.00 87.00 148 VAL A C 1
ATOM 1172 O O . VAL A 1 148 ? 4.264 -12.843 -9.602 1.00 87.00 148 VAL A O 1
ATOM 1175 N N . ASN A 1 149 ? 4.443 -10.908 -10.734 1.00 88.31 149 ASN A N 1
ATOM 1176 C CA . ASN A 1 149 ? 3.284 -10.267 -10.111 1.00 88.31 149 ASN A CA 1
ATOM 1177 C C . ASN A 1 149 ? 1.980 -11.023 -10.411 1.00 88.31 149 ASN A C 1
ATOM 1179 O O . ASN A 1 149 ? 1.179 -11.243 -9.503 1.00 88.31 149 ASN A O 1
ATOM 1183 N N . GLY A 1 150 ? 1.786 -11.483 -11.652 1.00 87.38 150 GLY A N 1
ATOM 1184 C CA . GLY A 1 150 ? 0.624 -12.289 -12.039 1.00 87.38 150 GLY A CA 1
ATOM 1185 C C . GLY A 1 150 ? 0.555 -13.634 -11.307 1.00 87.38 150 GLY A C 1
ATOM 1186 O O . GLY A 1 150 ? -0.496 -14.005 -10.776 1.00 87.38 150 GLY A O 1
ATOM 1187 N N . LEU A 1 151 ? 1.685 -14.343 -11.203 1.00 86.81 151 LEU A N 1
ATOM 1188 C CA . LEU A 1 151 ? 1.785 -15.596 -10.446 1.00 86.81 151 LEU A CA 1
ATOM 1189 C C . LEU A 1 151 ? 1.504 -15.379 -8.955 1.00 86.81 151 LEU A C 1
ATOM 1191 O O . LEU A 1 151 ? 0.753 -16.145 -8.351 1.00 86.81 151 LEU A O 1
ATOM 1195 N N . ARG A 1 152 ? 2.058 -14.312 -8.370 1.00 86.38 152 ARG A N 1
ATOM 1196 C CA . ARG A 1 152 ? 1.802 -13.917 -6.980 1.00 86.38 152 ARG A CA 1
ATOM 1197 C C . ARG A 1 152 ? 0.329 -13.628 -6.720 1.00 86.38 152 ARG A C 1
ATOM 1199 O O . ARG A 1 152 ? -0.223 -14.164 -5.762 1.00 86.38 152 ARG A O 1
ATOM 1206 N N . ALA A 1 153 ? -0.304 -12.816 -7.564 1.00 88.50 153 ALA A N 1
ATOM 1207 C CA . ALA A 1 153 ? -1.716 -12.471 -7.429 1.00 88.50 153 ALA A CA 1
ATOM 1208 C C . ALA A 1 153 ? -2.601 -13.723 -7.501 1.00 88.50 153 ALA A C 1
ATOM 1210 O O . ALA A 1 153 ? -3.471 -13.917 -6.654 1.00 88.50 153 ALA A O 1
ATOM 1211 N N . THR A 1 154 ? -2.313 -14.618 -8.450 1.00 86.69 154 THR A N 1
ATOM 1212 C CA . THR A 1 154 ? -3.040 -15.885 -8.615 1.00 86.69 154 THR A CA 1
ATOM 1213 C C . THR A 1 154 ? -2.872 -16.787 -7.394 1.00 86.69 154 THR A C 1
ATOM 1215 O O . THR A 1 154 ? -3.856 -17.254 -6.828 1.00 86.69 154 THR A O 1
ATOM 1218 N N . LYS A 1 155 ? -1.635 -16.987 -6.924 1.00 85.38 155 LYS A N 1
ATOM 1219 C CA . LYS A 1 155 ? -1.355 -17.808 -5.741 1.00 85.38 155 LYS A CA 1
ATOM 1220 C C . LYS A 1 155 ? -2.018 -17.239 -4.484 1.00 85.38 155 LYS A C 1
ATOM 1222 O O . LYS A 1 155 ? -2.606 -17.992 -3.717 1.00 85.38 155 LYS A O 1
ATOM 1227 N N . SER A 1 156 ? -1.951 -15.922 -4.282 1.00 86.25 156 SER A N 1
ATOM 1228 C CA . SER A 1 156 ? -2.612 -15.246 -3.160 1.00 86.25 156 SER A CA 1
ATOM 1229 C C . SER A 1 156 ? -4.130 -15.435 -3.203 1.00 86.25 156 SER A C 1
ATOM 1231 O O . SER A 1 156 ? -4.739 -15.717 -2.174 1.00 86.25 156 SER A O 1
ATOM 1233 N N . PHE A 1 157 ? -4.734 -15.354 -4.392 1.00 86.44 157 PHE A N 1
ATOM 1234 C CA . PHE A 1 157 ? -6.157 -15.617 -4.578 1.00 86.44 157 PHE A CA 1
ATOM 1235 C C . PHE A 1 157 ? -6.523 -17.071 -4.249 1.00 86.44 157 PHE A C 1
ATOM 1237 O O . PHE A 1 157 ? -7.446 -17.288 -3.469 1.00 86.44 157 PHE A O 1
ATOM 1244 N N . CYS A 1 158 ? -5.771 -18.057 -4.748 1.00 85.31 158 CYS A N 1
ATOM 1245 C CA . CYS A 1 158 ? -6.007 -19.473 -4.438 1.00 85.31 158 CYS A CA 1
ATOM 1246 C C . CYS A 1 158 ? -5.823 -19.793 -2.946 1.00 85.31 158 CYS A C 1
ATOM 1248 O O . CYS A 1 158 ? -6.573 -20.593 -2.391 1.00 85.31 158 CYS A O 1
ATOM 1250 N N . SER A 1 159 ? -4.879 -19.137 -2.263 1.00 84.81 159 SER A N 1
ATOM 1251 C CA . SER A 1 159 ? -4.685 -19.306 -0.816 1.00 84.81 159 SER A CA 1
ATOM 1252 C C . SER A 1 159 ? -5.920 -18.924 0.008 1.00 84.81 159 SER A C 1
ATOM 1254 O O . SER A 1 159 ? -6.091 -19.459 1.099 1.00 84.81 159 SER A O 1
ATOM 1256 N N . ARG A 1 160 ? -6.808 -18.054 -0.499 1.00 84.31 160 ARG A N 1
ATOM 1257 C CA . ARG A 1 160 ? -8.079 -17.714 0.175 1.00 84.31 160 ARG A CA 1
ATOM 1258 C C . ARG A 1 160 ? -9.072 -18.878 0.206 1.00 84.31 160 ARG A C 1
ATOM 1260 O O . ARG A 1 160 ? -9.957 -18.881 1.049 1.00 84.31 160 ARG A O 1
ATOM 1267 N N . TYR A 1 161 ? -8.906 -19.853 -0.684 1.00 86.38 161 TYR A N 1
ATOM 1268 C CA . TYR A 1 161 ? -9.744 -21.049 -0.795 1.00 86.38 161 TYR A CA 1
ATOM 1269 C C . TYR A 1 161 ? -9.013 -22.296 -0.275 1.00 86.38 161 TYR A C 1
ATOM 1271 O O . TYR A 1 161 ? -9.165 -23.384 -0.815 1.00 86.38 161 TYR A O 1
ATOM 1279 N N . GLY A 1 162 ? -8.144 -22.139 0.730 1.00 82.19 162 GLY A N 1
ATOM 1280 C CA . GLY A 1 162 ? -7.429 -23.266 1.341 1.00 82.19 162 GLY A CA 1
ATOM 1281 C C . GLY A 1 162 ? -6.385 -23.926 0.435 1.00 82.19 162 GLY A C 1
ATOM 1282 O O . GLY A 1 162 ? -5.960 -25.035 0.724 1.00 82.19 162 GLY A O 1
ATOM 1283 N N . GLN A 1 163 ? -5.961 -23.250 -0.642 1.00 75.00 163 GLN A N 1
ATOM 1284 C CA . GLN A 1 163 ? -5.104 -23.809 -1.701 1.00 75.00 163 GLN A CA 1
ATOM 1285 C C . GLN A 1 163 ? -5.751 -24.945 -2.510 1.00 75.00 163 GLN A C 1
ATOM 1287 O O . GLN A 1 163 ? -5.078 -25.540 -3.353 1.00 75.00 163 GLN A O 1
ATOM 1292 N N . ASP A 1 164 ? -7.052 -25.182 -2.337 1.00 81.00 164 ASP A N 1
ATOM 1293 C CA . ASP A 1 164 ? -7.800 -26.141 -3.138 1.00 81.00 164 ASP A CA 1
ATOM 1294 C C . ASP A 1 164 ? -8.260 -25.499 -4.444 1.00 81.00 164 ASP A C 1
ATOM 1296 O O . ASP A 1 164 ? -9.115 -24.612 -4.471 1.00 81.00 164 ASP A O 1
ATOM 1300 N N . ALA A 1 165 ? -7.703 -25.970 -5.559 1.00 79.31 165 ALA A N 1
ATOM 1301 C CA . ALA A 1 165 ? -8.042 -25.457 -6.884 1.00 79.31 165 ALA A CA 1
ATOM 1302 C C . ALA A 1 165 ? -9.525 -25.676 -7.233 1.00 79.31 165 ALA A C 1
ATOM 1304 O O . ALA A 1 165 ? -10.132 -24.837 -7.895 1.00 79.31 165 ALA A O 1
ATOM 1305 N N . SER A 1 166 ? -10.119 -26.770 -6.749 1.00 83.06 166 SER A N 1
ATOM 1306 C CA . SER A 1 166 ? -11.519 -27.132 -7.000 1.00 83.06 166 SER A CA 1
ATOM 1307 C C . SER A 1 166 ? -12.517 -26.201 -6.308 1.00 83.06 166 SER A C 1
ATOM 1309 O O . SER A 1 166 ? -13.641 -26.052 -6.776 1.00 83.06 166 SER A O 1
ATOM 1311 N N . ALA A 1 167 ? -12.111 -25.564 -5.207 1.00 85.69 167 ALA A N 1
ATOM 1312 C CA . ALA A 1 167 ? -12.951 -24.640 -4.452 1.00 85.69 167 ALA A CA 1
ATOM 1313 C C . ALA A 1 167 ? -12.960 -23.221 -5.047 1.00 85.69 167 ALA A C 1
ATOM 1315 O O . ALA A 1 167 ? -13.743 -22.375 -4.612 1.00 85.69 167 ALA A O 1
ATOM 1316 N N . VAL A 1 168 ? -12.101 -22.938 -6.034 1.00 85.50 168 VAL A N 1
ATOM 1317 C CA . VAL A 1 168 ? -11.980 -21.608 -6.634 1.00 85.50 168 VAL A CA 1
ATOM 1318 C C . VAL A 1 168 ? -13.098 -21.388 -7.665 1.00 85.50 168 VAL A C 1
ATOM 1320 O O . VAL A 1 168 ? -13.105 -22.039 -8.712 1.00 85.50 168 VAL A O 1
ATOM 1323 N N . PRO A 1 169 ? -14.022 -20.434 -7.445 1.00 86.12 169 PRO A N 1
ATOM 1324 C CA . PRO A 1 169 ? -15.099 -20.169 -8.389 1.00 86.12 169 PRO A CA 1
ATOM 1325 C C . PRO A 1 169 ? -14.558 -19.492 -9.654 1.00 86.12 169 PRO A C 1
ATOM 1327 O O . PRO A 1 169 ? -14.029 -18.376 -9.611 1.00 86.12 169 PRO A O 1
ATOM 1330 N N . ILE A 1 170 ? -14.725 -20.148 -10.804 1.00 86.62 170 ILE A N 1
ATOM 1331 C CA . ILE A 1 170 ? -14.310 -19.611 -12.104 1.00 86.62 170 ILE A CA 1
ATOM 1332 C C . ILE A 1 170 ? -15.388 -18.654 -12.618 1.00 86.62 170 ILE A C 1
ATOM 1334 O O . ILE A 1 170 ? -16.464 -19.068 -13.045 1.00 86.62 170 ILE A O 1
ATOM 1338 N N . LYS A 1 171 ? -15.090 -17.351 -12.602 1.00 89.75 171 LYS A N 1
ATOM 1339 C CA . LYS A 1 171 ? -15.995 -16.326 -13.142 1.00 89.75 171 LYS A CA 1
ATOM 1340 C C . LYS A 1 171 ? -15.942 -16.280 -14.680 1.00 89.75 171 LYS A C 1
ATOM 1342 O O . LYS A 1 171 ? -14.869 -16.498 -15.251 1.00 89.75 171 LYS A O 1
ATOM 1347 N N . PRO A 1 172 ? -17.036 -15.899 -15.369 1.00 89.69 172 PRO A N 1
ATOM 1348 C CA . PRO A 1 172 ? -17.054 -15.743 -16.830 1.00 89.69 172 PRO A CA 1
ATOM 1349 C C . PRO A 1 172 ? -15.966 -14.798 -17.365 1.00 89.69 172 PRO A C 1
ATOM 1351 O O . PRO A 1 172 ? -15.363 -15.060 -18.408 1.00 89.69 172 PRO A O 1
ATOM 1354 N N . ASP A 1 173 ? -15.643 -13.743 -16.612 1.00 90.31 173 ASP A N 1
ATOM 1355 C CA . ASP A 1 173 ? -14.579 -12.796 -16.962 1.00 90.31 173 ASP A CA 1
ATOM 1356 C C . ASP A 1 173 ? -13.193 -13.444 -16.995 1.00 90.31 173 ASP A C 1
ATOM 1358 O O . ASP A 1 173 ? -12.367 -13.097 -17.840 1.00 90.31 173 ASP A O 1
ATOM 1362 N N . MET A 1 174 ? -12.941 -14.429 -16.125 1.00 87.62 174 MET A N 1
ATOM 1363 C CA . MET A 1 174 ? -11.683 -15.178 -16.122 1.00 87.62 174 MET A CA 1
ATOM 1364 C C . MET A 1 174 ? -11.557 -16.009 -17.396 1.00 87.62 174 MET A C 1
ATOM 1366 O O . MET A 1 174 ? -10.504 -16.014 -18.028 1.00 87.62 174 MET A O 1
ATOM 1370 N N . ILE A 1 175 ? -12.650 -16.644 -17.831 1.00 89.44 175 ILE A N 1
ATOM 1371 C CA . ILE A 1 175 ? -12.688 -17.415 -19.079 1.00 89.44 175 ILE A CA 1
ATOM 1372 C C . ILE A 1 175 ? -12.413 -16.494 -20.273 1.00 89.44 175 ILE A C 1
ATOM 1374 O O . ILE A 1 175 ? -11.608 -16.825 -21.147 1.00 89.44 175 ILE A O 1
ATOM 1378 N N . LYS A 1 176 ? -13.034 -15.309 -20.302 1.00 92.50 176 LYS A N 1
ATOM 1379 C CA . LYS A 1 176 ? -12.792 -14.299 -21.342 1.00 92.50 176 LYS A CA 1
ATOM 1380 C C . LYS A 1 176 ? -11.336 -13.818 -21.340 1.00 92.50 176 LYS A C 1
ATOM 1382 O O . LYS A 1 176 ? -10.727 -13.721 -22.405 1.00 92.50 176 LYS A O 1
ATOM 1387 N N . ALA A 1 177 ? -10.764 -13.562 -20.164 1.00 87.94 177 ALA A N 1
ATOM 1388 C CA . ALA A 1 177 ? -9.377 -13.132 -20.017 1.00 87.94 177 ALA A CA 1
ATOM 1389 C C . ALA A 1 177 ? -8.381 -14.202 -20.489 1.00 87.94 177 ALA A C 1
ATOM 1391 O O . ALA A 1 177 ? -7.442 -13.875 -21.214 1.00 87.94 177 ALA A O 1
ATOM 1392 N N . VAL A 1 178 ? -8.614 -15.475 -20.153 1.00 88.12 178 VAL A N 1
ATOM 1393 C CA . VAL A 1 178 ? -7.780 -16.601 -20.601 1.00 88.12 178 VAL A CA 1
ATOM 1394 C C . VAL A 1 178 ? -7.839 -16.746 -22.119 1.00 88.12 178 VAL A C 1
ATOM 1396 O O . VAL A 1 178 ? -6.790 -16.823 -22.757 1.00 88.12 178 VAL A O 1
ATOM 1399 N N . LYS A 1 179 ? -9.029 -16.676 -22.727 1.00 90.50 179 LYS A N 1
ATOM 1400 C CA . LYS A 1 179 ? -9.179 -16.724 -24.193 1.00 90.50 179 LYS A CA 1
ATOM 1401 C C . LYS A 1 179 ? -8.425 -15.592 -24.905 1.00 90.50 179 LYS A C 1
ATOM 1403 O O . LYS A 1 179 ? -7.881 -15.804 -25.981 1.00 90.50 179 LYS A O 1
ATOM 1408 N N . GLY A 1 180 ? -8.360 -14.404 -24.301 1.00 89.31 180 GLY A N 1
ATOM 1409 C CA . GLY A 1 180 ? -7.614 -13.258 -24.835 1.00 89.31 180 GLY A CA 1
ATOM 1410 C C . GLY A 1 180 ? -6.119 -13.232 -24.494 1.00 89.31 180 GLY A C 1
ATOM 1411 O O . GLY A 1 180 ? -5.402 -12.369 -25.000 1.00 89.31 180 GLY A O 1
ATOM 1412 N N . SER A 1 181 ? -5.634 -14.138 -23.640 1.00 86.31 181 SER A N 1
ATOM 1413 C CA . SER A 1 181 ? -4.268 -14.083 -23.100 1.00 86.31 181 SER A CA 1
ATOM 1414 C C . SER A 1 181 ? -3.198 -14.301 -24.172 1.00 86.31 181 SER A C 1
ATOM 1416 O O . SER A 1 181 ? -2.205 -13.578 -24.197 1.00 86.31 181 SER A O 1
ATOM 1418 N N . PHE A 1 182 ? -3.437 -15.220 -25.112 1.00 86.75 182 PHE A N 1
ATOM 1419 C CA . PHE A 1 182 ? -2.516 -15.490 -26.216 1.00 86.75 182 PHE A CA 1
ATOM 1420 C C . PHE A 1 182 ? -2.363 -14.285 -27.150 1.00 86.75 182 PHE A C 1
ATOM 1422 O O . PHE A 1 182 ? -1.249 -13.930 -27.525 1.00 86.75 182 PHE A O 1
ATOM 1429 N N . LYS A 1 183 ? -3.473 -13.602 -27.459 1.00 90.06 183 LYS A N 1
ATOM 1430 C CA . LYS A 1 183 ? -3.448 -12.376 -28.265 1.00 90.06 183 LYS A CA 1
ATOM 1431 C C . LYS A 1 183 ? -2.622 -11.282 -27.581 1.00 90.06 183 LYS A C 1
ATOM 1433 O O . LYS A 1 183 ? -1.736 -10.712 -28.204 1.00 90.06 183 LYS A O 1
ATOM 1438 N N . LYS A 1 184 ? -2.852 -11.052 -26.284 1.00 84.88 184 LYS A N 1
ATOM 1439 C CA . LYS A 1 184 ? -2.063 -10.089 -25.495 1.00 84.88 184 LYS A CA 1
ATOM 1440 C C . LYS A 1 184 ? -0.582 -10.457 -25.428 1.00 84.88 184 LYS A C 1
ATOM 1442 O O . LYS A 1 184 ? 0.267 -9.579 -25.481 1.00 84.88 184 LYS A O 1
ATOM 1447 N N . TYR A 1 185 ? -0.265 -11.746 -25.319 1.00 83.38 185 TYR A N 1
ATOM 1448 C CA . TYR A 1 185 ? 1.118 -12.210 -25.352 1.00 83.38 185 TYR A CA 1
ATOM 1449 C C . TYR A 1 185 ? 1.787 -11.883 -26.692 1.00 83.38 185 TYR A C 1
ATOM 1451 O O . TYR A 1 185 ? 2.879 -11.322 -26.697 1.00 83.38 185 TYR A O 1
ATOM 1459 N N . GLN A 1 186 ? 1.121 -12.158 -27.818 1.00 84.75 186 GLN A N 1
ATOM 1460 C CA . GLN A 1 186 ? 1.633 -11.795 -29.143 1.00 84.75 186 GLN A CA 1
ATOM 1461 C C . GLN A 1 186 ? 1.845 -10.282 -29.288 1.00 84.75 186 GLN A C 1
ATOM 1463 O O . GLN A 1 186 ? 2.887 -9.861 -29.785 1.00 84.75 186 GLN A O 1
ATOM 1468 N N . GLU A 1 187 ? 0.900 -9.471 -28.805 1.00 86.00 187 GLU A N 1
ATOM 1469 C CA . GLU A 1 187 ? 1.028 -8.009 -28.771 1.00 86.00 187 GLU A CA 1
ATOM 1470 C C . GLU A 1 187 ? 2.261 -7.577 -27.955 1.00 86.00 187 GLU A C 1
ATOM 1472 O O . GLU A 1 187 ? 3.085 -6.812 -28.455 1.00 86.00 187 GLU A O 1
ATOM 1477 N N . CYS A 1 188 ? 2.464 -8.123 -26.751 1.00 79.69 188 CYS A N 1
ATOM 1478 C CA . CYS A 1 188 ? 3.649 -7.836 -25.934 1.00 79.69 188 CYS A CA 1
ATOM 1479 C C . CYS A 1 188 ? 4.960 -8.238 -26.624 1.00 79.69 188 CYS A C 1
ATOM 1481 O O . CYS A 1 188 ? 5.885 -7.433 -26.672 1.00 79.69 188 CYS A O 1
ATOM 1483 N N . VAL A 1 189 ? 5.039 -9.442 -27.198 1.00 80.56 189 VAL A N 1
ATOM 1484 C CA . VAL A 1 189 ? 6.241 -9.905 -27.913 1.00 80.56 189 VAL A CA 1
ATOM 1485 C C . VAL A 1 189 ? 6.546 -8.994 -29.101 1.00 80.56 189 VAL A C 1
ATOM 1487 O O . VAL A 1 189 ? 7.694 -8.596 -29.294 1.00 80.56 189 VAL A O 1
ATOM 1490 N N . SER A 1 190 ? 5.524 -8.602 -29.867 1.00 77.94 190 SER A N 1
ATOM 1491 C CA . SER A 1 190 ? 5.704 -7.676 -30.988 1.00 77.94 190 SER A CA 1
ATOM 1492 C C . SER A 1 190 ? 6.230 -6.309 -30.527 1.00 77.94 190 SER A C 1
ATOM 1494 O O . SER A 1 190 ? 7.182 -5.791 -31.112 1.00 77.94 190 SER A O 1
ATOM 1496 N N . ALA A 1 191 ? 5.708 -5.783 -29.414 1.00 78.50 191 ALA A N 1
ATOM 1497 C CA . ALA A 1 191 ? 6.150 -4.524 -28.824 1.00 78.50 191 ALA A CA 1
ATOM 1498 C C . ALA A 1 191 ? 7.578 -4.588 -28.248 1.00 78.50 191 ALA A C 1
ATOM 1500 O O . ALA A 1 191 ? 8.282 -3.582 -28.262 1.00 78.50 191 ALA A O 1
ATOM 1501 N N . GLU A 1 192 ? 8.035 -5.747 -27.764 1.00 69.94 192 GLU A N 1
ATOM 1502 C CA . GLU A 1 192 ? 9.406 -5.955 -27.270 1.00 69.94 192 GLU A CA 1
ATOM 1503 C C . GLU A 1 192 ? 10.431 -6.172 -28.407 1.00 69.94 192 GLU A C 1
ATOM 1505 O O . GLU A 1 192 ? 11.602 -5.782 -28.282 1.00 69.94 192 GLU A O 1
ATOM 1510 N N . CYS A 1 193 ? 10.006 -6.724 -29.550 1.00 63.12 193 CYS A N 1
ATOM 1511 C CA . CYS A 1 193 ? 10.845 -6.905 -30.743 1.00 63.12 193 CYS A CA 1
ATOM 1512 C C . CYS A 1 193 ? 11.175 -5.587 -31.469 1.00 63.12 193 CYS A C 1
ATOM 1514 O O . CYS A 1 193 ? 12.276 -5.426 -32.000 1.00 63.12 193 CYS A O 1
ATOM 1516 N N . GLU A 1 194 ? 10.268 -4.610 -31.482 1.00 61.12 194 GLU A N 1
ATOM 1517 C CA . GLU A 1 194 ? 10.510 -3.323 -32.148 1.00 61.12 194 GLU A CA 1
ATOM 1518 C C . GLU A 1 194 ? 11.697 -2.503 -31.591 1.00 61.12 194 GLU A C 1
ATOM 1520 O O . GLU A 1 194 ? 12.532 -2.039 -32.379 1.00 61.12 194 GLU A O 1
ATOM 1525 N N . PRO A 1 195 ? 11.832 -2.283 -30.268 1.00 58.50 195 PRO A N 1
ATOM 1526 C CA . PRO A 1 195 ? 12.930 -1.498 -29.710 1.00 58.50 195 PRO A CA 1
ATOM 1527 C C . PRO A 1 195 ? 14.268 -2.243 -29.750 1.00 58.50 195 PRO A C 1
ATOM 1529 O O . PRO A 1 195 ? 15.312 -1.604 -29.884 1.00 58.50 195 PRO A O 1
ATOM 1532 N N . SER A 1 196 ? 14.265 -3.576 -29.667 1.00 58.12 196 SER A N 1
ATOM 1533 C CA . SER A 1 196 ? 15.479 -4.396 -29.769 1.00 58.12 196 SER A CA 1
ATOM 1534 C C . SER A 1 196 ? 16.032 -4.411 -31.201 1.00 58.12 196 SER A C 1
ATOM 1536 O O . SER A 1 196 ? 17.236 -4.227 -31.385 1.00 58.12 196 SER A O 1
ATOM 1538 N N . ALA A 1 197 ? 15.169 -4.470 -32.220 1.00 59.28 197 ALA A N 1
ATOM 1539 C CA . ALA A 1 197 ? 15.569 -4.316 -33.620 1.00 59.28 197 ALA A CA 1
ATOM 1540 C C . ALA A 1 197 ? 16.101 -2.904 -33.939 1.00 59.28 197 ALA A C 1
ATOM 1542 O O . ALA A 1 197 ? 17.105 -2.763 -34.641 1.00 59.28 197 ALA A O 1
ATOM 1543 N N . LYS A 1 198 ? 15.480 -1.847 -33.393 1.00 60.34 198 LYS A N 1
ATOM 1544 C CA . LYS A 1 198 ? 15.956 -0.457 -33.555 1.00 60.34 198 LYS A CA 1
ATOM 1545 C C . LYS A 1 198 ? 17.317 -0.235 -32.882 1.00 60.34 198 LYS A C 1
ATOM 1547 O O . LYS A 1 198 ? 18.204 0.358 -33.490 1.00 60.34 198 LYS A O 1
ATOM 1552 N N . LYS A 1 199 ? 17.522 -0.760 -31.667 1.00 58.84 199 LYS A N 1
ATOM 1553 C CA . LYS A 1 199 ? 18.812 -0.693 -30.952 1.00 58.84 199 LYS A CA 1
ATOM 1554 C C . LYS A 1 199 ? 19.917 -1.491 -31.652 1.00 58.84 199 LYS A C 1
ATOM 1556 O O . LYS A 1 199 ? 21.045 -1.012 -31.717 1.00 58.84 199 LYS A O 1
ATOM 1561 N N . ALA A 1 200 ? 19.602 -2.661 -32.213 1.00 58.41 200 ALA A N 1
ATOM 1562 C CA . ALA A 1 200 ? 20.560 -3.462 -32.975 1.00 58.41 200 ALA A CA 1
ATOM 1563 C C . ALA A 1 200 ? 21.015 -2.758 -34.267 1.00 58.41 200 ALA A C 1
ATOM 1565 O O . ALA A 1 200 ? 22.211 -2.745 -34.552 1.00 58.41 200 ALA A O 1
ATOM 1566 N N . LYS A 1 201 ? 20.094 -2.104 -34.994 1.00 60.06 201 LYS A N 1
ATOM 1567 C CA . LYS A 1 201 ? 20.422 -1.293 -36.182 1.00 60.06 201 LYS A CA 1
ATOM 1568 C C . LYS A 1 201 ? 21.298 -0.086 -35.835 1.00 60.06 201 LYS A C 1
ATOM 1570 O O . LYS A 1 201 ? 22.371 0.063 -36.401 1.00 60.06 201 LYS A O 1
ATOM 1575 N N . LEU A 1 202 ? 20.925 0.688 -34.812 1.00 57.81 202 LEU A N 1
ATOM 1576 C CA . LEU A 1 202 ? 21.730 1.819 -34.319 1.00 57.81 202 LEU A CA 1
ATOM 1577 C C . LEU A 1 202 ? 23.146 1.395 -33.884 1.00 57.81 202 LEU A C 1
ATOM 1579 O O . LEU A 1 202 ? 24.122 2.121 -34.094 1.00 57.81 202 LEU A O 1
ATOM 1583 N N . HIS A 1 203 ? 23.285 0.212 -33.281 1.00 58.25 203 HIS A N 1
ATOM 1584 C CA . HIS A 1 203 ? 24.589 -0.324 -32.897 1.00 58.25 203 HIS A CA 1
ATOM 1585 C C . HIS A 1 203 ? 25.400 -0.813 -34.110 1.00 58.25 203 HIS A C 1
ATOM 1587 O O . HIS A 1 203 ? 26.609 -0.607 -34.146 1.00 58.25 203 HIS A O 1
ATOM 1593 N N . GLN A 1 204 ? 24.777 -1.424 -35.122 1.00 59.66 204 GLN A N 1
ATOM 1594 C CA . GLN A 1 204 ? 25.472 -1.813 -36.356 1.00 59.66 204 GLN A CA 1
ATOM 1595 C C . GLN A 1 204 ? 25.931 -0.600 -37.173 1.00 59.66 204 GLN A C 1
ATOM 1597 O O . GLN A 1 204 ? 27.096 -0.555 -37.564 1.00 59.66 204 GLN A O 1
ATOM 1602 N N . ASP A 1 205 ? 25.078 0.411 -37.338 1.00 59.28 205 ASP A N 1
ATOM 1603 C CA . ASP A 1 205 ? 25.399 1.625 -38.099 1.00 59.28 205 ASP A CA 1
ATOM 1604 C C . ASP A 1 205 ? 26.520 2.433 -37.421 1.00 59.28 205 ASP A C 1
ATOM 1606 O O . ASP A 1 205 ? 27.462 2.899 -38.068 1.00 59.28 205 ASP A O 1
ATOM 1610 N N . SER A 1 206 ? 26.488 2.533 -36.086 1.00 59.75 206 SER A N 1
ATOM 1611 C CA . SER A 1 206 ? 27.534 3.226 -35.322 1.00 59.75 206 SER A CA 1
ATOM 1612 C C . SER A 1 206 ? 28.859 2.460 -35.248 1.00 59.75 206 SER A C 1
ATOM 1614 O O . SER A 1 206 ? 29.912 3.087 -35.114 1.00 59.75 206 SER A O 1
ATOM 1616 N N . VAL A 1 207 ? 28.845 1.126 -35.335 1.00 60.94 207 VAL A N 1
ATOM 1617 C CA . VAL A 1 207 ? 30.069 0.317 -35.433 1.00 60.94 207 VAL A CA 1
ATOM 1618 C C . VAL A 1 207 ? 30.651 0.387 -36.846 1.00 60.94 207 VAL A C 1
ATOM 1620 O O . VAL A 1 207 ? 31.862 0.560 -36.965 1.00 60.94 207 VAL A O 1
ATOM 1623 N N . GLY A 1 208 ? 29.821 0.345 -37.894 1.00 62.09 208 GLY A N 1
ATOM 1624 C CA . GLY A 1 208 ? 30.252 0.496 -39.289 1.00 62.09 208 GLY A CA 1
ATOM 1625 C C . GLY A 1 208 ? 30.973 1.823 -39.538 1.00 62.09 208 GLY A C 1
ATOM 1626 O O . GLY A 1 208 ? 32.147 1.824 -39.903 1.00 62.09 208 GLY A O 1
ATOM 1627 N N . SER A 1 209 ? 30.337 2.947 -39.186 1.00 62.44 209 SER A N 1
ATOM 1628 C CA . SER A 1 209 ? 30.921 4.289 -39.357 1.00 62.44 209 SER A CA 1
ATOM 1629 C C . SER A 1 209 ? 32.258 4.464 -38.622 1.00 62.44 209 SER A C 1
ATOM 1631 O O . SER A 1 209 ? 33.166 5.122 -39.124 1.00 62.44 209 SER A O 1
ATOM 1633 N N . LYS A 1 210 ? 32.418 3.851 -37.441 1.00 64.31 210 LYS A N 1
ATOM 1634 C CA . LYS A 1 210 ? 33.663 3.929 -36.655 1.00 64.31 210 LYS A CA 1
ATOM 1635 C C . LYS A 1 210 ? 34.780 3.050 -37.217 1.00 64.31 210 LYS A C 1
ATOM 1637 O O . LYS A 1 210 ? 35.951 3.366 -37.017 1.00 64.31 210 LYS A O 1
ATOM 1642 N N . VAL A 1 211 ? 34.446 1.935 -37.866 1.00 67.31 211 VAL A N 1
ATOM 1643 C CA . VAL A 1 211 ? 35.432 1.073 -38.535 1.00 67.31 211 VAL A CA 1
ATOM 1644 C C . VAL A 1 211 ? 35.967 1.764 -39.788 1.00 67.31 211 VAL A C 1
ATOM 1646 O O . VAL A 1 211 ? 37.175 1.720 -40.027 1.00 67.31 211 VAL A O 1
ATOM 1649 N N . ASP A 1 212 ? 35.111 2.468 -40.527 1.00 71.50 212 ASP A N 1
ATOM 1650 C CA . ASP A 1 212 ? 35.509 3.207 -41.728 1.00 71.50 212 ASP A CA 1
ATOM 1651 C C . ASP A 1 212 ? 36.380 4.433 -41.401 1.00 71.50 212 ASP A C 1
ATOM 1653 O O . ASP A 1 212 ? 37.417 4.630 -42.037 1.00 71.50 212 ASP A O 1
ATOM 1657 N N . GLU A 1 213 ? 36.062 5.184 -40.338 1.00 74.94 213 GLU A N 1
ATOM 1658 C CA . GLU A 1 213 ? 36.912 6.280 -39.836 1.00 74.94 213 GLU A CA 1
ATOM 1659 C C . GLU A 1 213 ? 38.289 5.801 -39.345 1.00 74.94 213 GLU A C 1
ATOM 1661 O O . GLU A 1 213 ? 39.299 6.481 -39.520 1.00 74.94 213 GLU A O 1
ATOM 1666 N N . GLN A 1 214 ? 38.371 4.617 -38.731 1.00 77.56 214 GLN A N 1
ATOM 1667 C CA . GLN A 1 214 ? 39.665 4.064 -38.323 1.00 77.56 214 GLN A CA 1
ATOM 1668 C C . GLN A 1 214 ? 40.500 3.595 -39.517 1.00 77.56 214 GLN A C 1
ATOM 1670 O O . GLN A 1 214 ? 41.724 3.727 -39.490 1.00 77.56 214 GLN A O 1
ATOM 1675 N N . ARG A 1 215 ? 39.860 3.061 -40.563 1.00 80.00 215 ARG A N 1
ATOM 1676 C CA . ARG A 1 215 ? 40.543 2.649 -41.795 1.00 80.00 215 ARG A CA 1
ATOM 1677 C C . ARG A 1 215 ? 41.088 3.848 -42.568 1.00 80.00 215 ARG A C 1
ATOM 1679 O O . ARG A 1 215 ? 42.224 3.773 -43.026 1.00 80.00 215 ARG A O 1
ATOM 1686 N N . SER A 1 216 ? 40.343 4.950 -42.665 1.00 81.44 216 SER A N 1
ATOM 1687 C CA . SER A 1 216 ? 40.816 6.164 -43.349 1.00 81.44 216 SER A CA 1
ATOM 1688 C C . SER A 1 216 ? 42.032 6.785 -42.654 1.00 81.44 216 SER A C 1
ATOM 1690 O O . SER A 1 216 ? 43.040 7.048 -43.305 1.00 81.44 216 SER A O 1
ATOM 1692 N N . ILE A 1 217 ? 42.008 6.893 -41.322 1.00 82.12 217 ILE A N 1
ATOM 1693 C CA . ILE A 1 217 ? 43.148 7.398 -40.538 1.00 82.12 217 ILE A CA 1
ATOM 1694 C C . ILE A 1 217 ? 44.371 6.479 -40.669 1.00 82.12 217 ILE A C 1
ATOM 1696 O O . ILE A 1 217 ? 45.504 6.957 -40.714 1.00 82.12 217 ILE A O 1
ATOM 1700 N N . GLN A 1 218 ? 44.170 5.161 -40.764 1.00 83.25 218 GLN A N 1
ATOM 1701 C CA . GLN A 1 218 ? 45.273 4.220 -40.962 1.00 83.25 218 GLN A CA 1
ATOM 1702 C C . GLN A 1 218 ? 45.927 4.379 -42.344 1.00 83.25 218 GLN A C 1
ATOM 1704 O O . GLN A 1 218 ? 47.155 4.368 -42.437 1.00 83.25 218 GLN A O 1
ATOM 1709 N N . ILE A 1 219 ? 45.129 4.597 -43.395 1.00 84.81 219 ILE A N 1
ATOM 1710 C CA . ILE A 1 219 ? 45.626 4.895 -44.748 1.00 84.81 219 ILE A CA 1
ATOM 1711 C C . ILE A 1 219 ? 46.445 6.195 -44.746 1.00 84.81 219 ILE A C 1
ATOM 1713 O O . ILE A 1 219 ? 47.526 6.243 -45.338 1.00 84.81 219 ILE A O 1
ATOM 1717 N N . ASP A 1 220 ? 45.982 7.226 -44.034 1.00 83.75 220 ASP A N 1
ATOM 1718 C CA . ASP A 1 220 ? 46.698 8.499 -43.914 1.00 83.75 220 ASP A CA 1
ATOM 1719 C C . ASP A 1 220 ? 48.050 8.339 -43.202 1.00 83.75 220 ASP A C 1
ATOM 1721 O O . ASP A 1 220 ? 49.058 8.869 -43.680 1.00 83.75 220 ASP A O 1
ATOM 1725 N N . ILE A 1 221 ? 48.106 7.548 -42.124 1.00 84.06 221 ILE A N 1
ATOM 1726 C CA . ILE A 1 221 ? 49.352 7.214 -41.413 1.00 84.06 221 ILE A CA 1
ATOM 1727 C C . ILE A 1 221 ? 50.329 6.481 -42.337 1.00 84.06 221 ILE A C 1
ATOM 1729 O O . ILE A 1 221 ? 51.515 6.819 -42.376 1.00 84.06 221 ILE A O 1
ATOM 1733 N N . ASP A 1 222 ? 49.854 5.494 -43.094 1.00 85.00 222 ASP A N 1
ATOM 1734 C CA . ASP A 1 222 ? 50.705 4.721 -43.999 1.00 85.00 222 ASP A CA 1
ATOM 1735 C C . ASP A 1 222 ? 51.204 5.580 -45.172 1.00 85.00 222 ASP A C 1
ATOM 1737 O O . ASP A 1 222 ? 52.350 5.431 -45.606 1.00 85.00 222 ASP A O 1
ATOM 1741 N N . SER A 1 223 ? 50.398 6.540 -45.639 1.00 86.31 223 SER A N 1
ATOM 1742 C CA . SER A 1 223 ? 50.821 7.533 -46.633 1.00 86.31 223 SER A CA 1
ATOM 1743 C C . SER A 1 223 ? 51.927 8.449 -46.095 1.00 86.31 223 SER A C 1
ATOM 1745 O O . SER A 1 223 ? 52.940 8.646 -46.766 1.00 86.31 223 SER A O 1
ATOM 1747 N N . ALA A 1 224 ? 51.793 8.940 -44.858 1.00 85.31 224 ALA A N 1
ATOM 1748 C CA . ALA A 1 224 ? 52.778 9.812 -44.223 1.00 85.31 224 ALA A CA 1
ATOM 1749 C C . ALA A 1 224 ? 54.106 9.077 -43.970 1.00 85.31 224 ALA A C 1
ATOM 1751 O O . ALA A 1 224 ? 55.175 9.628 -44.224 1.00 85.31 224 ALA A O 1
ATOM 1752 N N . LYS A 1 225 ? 54.057 7.800 -43.564 1.00 86.88 225 LYS A N 1
ATOM 1753 C CA . LYS A 1 225 ? 55.255 6.953 -43.426 1.00 86.88 225 LYS A CA 1
ATOM 1754 C C . LYS A 1 225 ? 55.999 6.771 -44.749 1.00 86.88 225 LYS A C 1
ATOM 1756 O O . LYS A 1 225 ? 57.225 6.840 -44.767 1.00 86.88 225 LYS A O 1
ATOM 1761 N N . LYS A 1 226 ? 55.278 6.579 -45.860 1.00 87.62 226 LYS A N 1
ATOM 1762 C CA . LYS A 1 226 ? 55.890 6.500 -47.199 1.00 87.62 226 LYS A CA 1
ATOM 1763 C C . LYS A 1 226 ? 56.549 7.821 -47.608 1.00 87.62 226 LYS A C 1
ATOM 1765 O O . LYS A 1 226 ? 57.636 7.795 -48.175 1.00 87.62 226 LYS A O 1
ATOM 1770 N N . MET A 1 227 ? 55.934 8.964 -47.292 1.00 83.75 227 MET A N 1
ATOM 1771 C CA . MET A 1 227 ? 56.532 10.284 -47.548 1.00 83.75 227 MET A CA 1
ATOM 1772 C C . MET A 1 227 ? 57.833 10.486 -46.760 1.00 83.75 227 MET A C 1
ATOM 1774 O O . MET A 1 227 ? 58.810 10.968 -47.327 1.00 83.75 227 MET A O 1
ATOM 1778 N N . LEU A 1 228 ? 57.878 10.053 -45.495 1.00 85.62 228 LEU A N 1
ATOM 1779 C CA . LEU A 1 228 ? 59.089 10.119 -44.669 1.00 85.62 228 LEU A CA 1
ATOM 1780 C C . LEU A 1 228 ? 60.214 9.229 -45.213 1.00 85.62 228 LEU A C 1
ATOM 1782 O O . LEU A 1 228 ? 61.339 9.699 -45.354 1.00 85.62 228 LEU A O 1
ATOM 1786 N N . ALA A 1 229 ? 59.905 7.992 -45.612 1.00 86.56 229 ALA A N 1
ATOM 1787 C CA . ALA A 1 229 ? 60.891 7.098 -46.226 1.00 86.56 229 ALA A CA 1
ATOM 1788 C C . ALA A 1 229 ? 61.466 7.675 -47.536 1.00 86.56 229 ALA A C 1
ATOM 1790 O O . ALA A 1 229 ? 62.666 7.588 -47.796 1.00 86.56 229 ALA A O 1
ATOM 1791 N N . ASN A 1 230 ? 60.624 8.318 -48.352 1.00 85.25 230 ASN A N 1
ATOM 1792 C CA . ASN A 1 230 ? 61.067 8.989 -49.575 1.00 85.25 230 ASN A CA 1
ATOM 1793 C C . ASN A 1 230 ? 61.940 10.220 -49.280 1.00 85.25 230 ASN A C 1
ATOM 1795 O O . ASN A 1 230 ? 62.932 10.441 -49.975 1.00 85.25 230 ASN A O 1
ATOM 1799 N N . ALA A 1 231 ? 61.609 10.998 -48.246 1.00 84.25 231 ALA A N 1
ATOM 1800 C CA . ALA A 1 231 ? 62.412 12.135 -47.805 1.00 84.25 231 ALA A CA 1
ATOM 1801 C C . ALA A 1 231 ? 63.807 11.694 -47.326 1.00 84.25 231 ALA A C 1
ATOM 1803 O O . ALA A 1 231 ? 64.810 12.283 -47.726 1.00 84.25 231 ALA A O 1
ATOM 1804 N N . GLU A 1 232 ? 63.894 10.612 -46.548 1.00 84.81 232 GLU A N 1
ATOM 1805 C CA . GLU A 1 232 ? 65.166 10.030 -46.097 1.00 84.81 232 GLU A CA 1
ATOM 1806 C C . GLU A 1 232 ? 66.037 9.561 -47.271 1.00 84.81 232 GLU A C 1
ATOM 1808 O O . GLU A 1 232 ? 67.241 9.828 -47.302 1.00 84.81 232 GLU A O 1
ATOM 1813 N N . LEU A 1 233 ? 65.431 8.921 -48.278 1.00 85.50 233 LEU A N 1
ATOM 1814 C CA . LEU A 1 233 ? 66.130 8.505 -49.497 1.00 85.50 233 LEU A CA 1
ATOM 1815 C C . LEU A 1 233 ? 66.656 9.698 -50.306 1.00 85.50 233 LEU A C 1
ATOM 1817 O O . LEU A 1 233 ? 67.787 9.643 -50.798 1.00 85.50 233 LEU A O 1
ATOM 1821 N N . LEU A 1 234 ? 65.871 10.772 -50.435 1.00 82.50 234 LEU A N 1
ATOM 1822 C CA . LEU A 1 234 ? 66.281 11.995 -51.133 1.00 82.50 234 LEU A CA 1
ATOM 1823 C C . LEU A 1 234 ? 67.433 12.698 -50.414 1.00 82.50 234 LEU A C 1
ATOM 1825 O O . LEU A 1 234 ? 68.424 13.042 -51.055 1.00 82.50 234 LEU A O 1
ATOM 1829 N N . ILE A 1 235 ? 67.369 12.810 -49.085 1.00 82.25 235 ILE A N 1
ATOM 1830 C CA . ILE A 1 235 ? 68.451 13.383 -48.274 1.00 82.25 235 ILE A CA 1
ATOM 1831 C C . ILE A 1 235 ? 69.721 12.529 -48.399 1.00 82.25 235 ILE A C 1
ATOM 1833 O O . ILE A 1 235 ? 70.804 13.062 -48.640 1.00 82.25 235 ILE A O 1
ATOM 1837 N N . ALA A 1 236 ? 69.613 11.199 -48.309 1.00 84.38 236 ALA A N 1
ATOM 1838 C CA . ALA A 1 236 ? 70.757 10.298 -48.458 1.00 84.38 236 ALA A CA 1
ATOM 1839 C C . ALA A 1 236 ? 71.389 10.375 -49.859 1.00 84.38 236 ALA A C 1
ATOM 1841 O O . ALA A 1 236 ? 72.614 10.311 -49.997 1.00 84.38 236 ALA A O 1
ATOM 1842 N N . LYS A 1 237 ? 70.572 10.533 -50.907 1.00 83.94 237 LYS A N 1
ATOM 1843 C CA . LYS A 1 237 ? 71.034 10.708 -52.290 1.00 83.94 237 LYS A CA 1
ATOM 1844 C C . LYS A 1 237 ? 71.691 12.077 -52.500 1.00 83.94 237 LYS A C 1
ATOM 1846 O O . LYS A 1 237 ? 72.774 12.129 -53.082 1.00 83.94 237 LYS A O 1
ATOM 1851 N N . GLY A 1 238 ? 71.097 13.148 -51.975 1.00 76.25 238 GLY A N 1
ATOM 1852 C CA . GLY A 1 238 ? 71.640 14.508 -52.014 1.00 76.25 238 GLY A CA 1
ATOM 1853 C C . GLY A 1 238 ? 72.976 14.629 -51.275 1.00 76.25 238 GLY A C 1
ATOM 1854 O O . GLY A 1 238 ? 73.923 15.201 -51.815 1.00 76.25 238 GLY A O 1
ATOM 1855 N N . MET A 1 239 ? 73.110 13.982 -50.108 1.00 77.25 239 MET A N 1
ATOM 1856 C CA . MET A 1 239 ? 74.375 13.911 -49.362 1.00 77.25 239 MET A CA 1
ATOM 1857 C C . MET A 1 239 ? 75.476 13.167 -50.131 1.00 77.25 239 MET A C 1
ATOM 1859 O O . MET A 1 239 ? 76.624 13.608 -50.134 1.00 77.25 239 MET A O 1
ATOM 1863 N N . LYS A 1 240 ? 75.143 12.073 -50.832 1.00 81.38 240 LYS A N 1
ATOM 1864 C CA . LYS A 1 240 ? 76.104 11.331 -51.672 1.00 81.38 240 LYS A CA 1
ATOM 1865 C C . LYS A 1 240 ? 76.529 12.108 -52.921 1.00 81.38 240 LYS A C 1
ATOM 1867 O O . LYS A 1 240 ? 77.679 12.005 -53.335 1.00 81.38 240 LYS A O 1
ATOM 1872 N N . ALA A 1 241 ? 75.617 12.875 -53.518 1.00 79.56 241 ALA A N 1
ATOM 1873 C CA . ALA A 1 241 ? 75.852 13.621 -54.755 1.00 79.56 241 ALA A CA 1
ATOM 1874 C C . ALA A 1 241 ? 76.329 15.073 -54.541 1.00 79.56 241 ALA A C 1
ATOM 1876 O O . ALA A 1 241 ? 76.576 15.767 -55.525 1.00 79.56 241 ALA A O 1
ATOM 1877 N N . LYS A 1 242 ? 76.443 15.541 -53.285 1.00 76.94 242 LYS A N 1
ATOM 1878 C CA . LYS A 1 242 ? 76.709 16.945 -52.902 1.00 76.94 242 LYS A CA 1
ATOM 1879 C C . LYS A 1 242 ? 75.757 17.958 -53.563 1.00 76.94 242 LYS A C 1
ATOM 1881 O O . LYS A 1 242 ? 76.143 19.091 -53.834 1.00 76.94 242 LYS A O 1
ATOM 1886 N N . LYS A 1 243 ? 74.512 17.550 -53.826 1.00 79.44 243 LYS A N 1
ATOM 1887 C CA . LYS A 1 243 ? 73.469 18.414 -54.395 1.00 79.44 243 LYS A CA 1
ATOM 1888 C C . LYS A 1 243 ? 72.631 18.992 -53.267 1.00 79.44 243 LYS A C 1
ATOM 1890 O O . LYS A 1 243 ? 71.906 18.256 -52.603 1.00 79.44 243 LYS A O 1
ATOM 1895 N N . PHE A 1 244 ? 72.766 20.294 -53.043 1.00 75.38 244 PHE A N 1
ATOM 1896 C CA . PHE A 1 244 ? 72.091 20.983 -51.945 1.00 75.38 244 PHE A CA 1
ATOM 1897 C C . PHE A 1 244 ? 70.567 21.042 -52.153 1.00 75.38 244 PHE A C 1
ATOM 1899 O O . PHE A 1 244 ? 69.821 20.799 -51.209 1.00 75.38 244 PHE A O 1
ATOM 1906 N N . ASP A 1 245 ? 70.113 21.203 -53.398 1.00 78.56 245 ASP A N 1
ATOM 1907 C CA . ASP A 1 245 ? 68.689 21.269 -53.767 1.00 78.56 245 ASP A CA 1
ATOM 1908 C C . ASP A 1 245 ? 67.907 19.992 -53.395 1.00 78.56 245 ASP A C 1
ATOM 1910 O O . ASP A 1 245 ? 66.766 20.054 -52.930 1.00 78.56 245 ASP A O 1
ATOM 1914 N N . ASP A 1 246 ? 68.535 18.817 -53.543 1.00 76.25 246 ASP A N 1
ATOM 1915 C CA . ASP A 1 246 ? 67.944 17.520 -53.177 1.00 76.25 246 ASP A CA 1
ATOM 1916 C C . ASP A 1 246 ? 67.829 17.365 -51.646 1.00 76.25 246 ASP A C 1
ATOM 1918 O O . ASP A 1 246 ? 66.906 16.718 -51.142 1.00 76.25 246 ASP A O 1
ATOM 1922 N N . ILE A 1 247 ? 68.752 17.977 -50.894 1.00 74.44 247 ILE A N 1
ATOM 1923 C CA . ILE A 1 247 ? 68.746 17.986 -49.424 1.00 74.44 247 ILE A CA 1
ATOM 1924 C C . ILE A 1 247 ? 67.663 18.938 -48.911 1.00 74.44 247 ILE A C 1
ATOM 1926 O O . ILE A 1 247 ? 66.913 18.564 -48.011 1.00 74.44 247 ILE A O 1
ATOM 1930 N N . GLU A 1 248 ? 67.541 20.131 -49.492 1.00 81.25 248 GLU A N 1
ATOM 1931 C CA . GLU A 1 248 ? 66.518 21.114 -49.121 1.00 81.25 248 GLU A CA 1
ATOM 1932 C C . GLU A 1 248 ? 65.105 20.594 -49.427 1.00 81.25 248 GLU A C 1
ATOM 1934 O O . GLU A 1 248 ? 64.228 20.613 -48.559 1.00 81.25 248 GLU A O 1
ATOM 1939 N N . SER A 1 249 ? 64.913 20.001 -50.610 1.00 80.06 249 SER A N 1
ATOM 1940 C CA . SER A 1 249 ? 63.651 19.357 -50.999 1.00 80.06 249 SER A CA 1
ATOM 1941 C C . SER A 1 249 ? 63.303 18.176 -50.084 1.00 80.06 249 SER A C 1
ATOM 1943 O O . SER A 1 249 ? 62.155 18.016 -49.664 1.00 80.06 249 SER A O 1
ATOM 1945 N N . GLY A 1 250 ? 64.300 17.364 -49.717 1.00 82.06 250 GLY A N 1
ATOM 1946 C CA . GLY A 1 250 ? 64.131 16.272 -48.763 1.00 82.06 250 GLY A CA 1
ATOM 1947 C C . GLY A 1 250 ? 63.765 16.758 -47.355 1.00 82.06 250 GLY A C 1
ATOM 1948 O O . GLY A 1 250 ? 62.878 16.189 -46.722 1.00 82.06 250 GLY A O 1
ATOM 1949 N N . GLN A 1 251 ? 64.376 17.842 -46.870 1.00 83.19 251 GLN A N 1
ATOM 1950 C CA . GLN A 1 251 ? 64.050 18.442 -45.570 1.00 83.19 251 GLN A CA 1
ATOM 1951 C C . GLN A 1 251 ? 62.645 19.062 -45.538 1.00 83.19 251 GLN A C 1
ATOM 1953 O O . GLN A 1 251 ? 61.958 18.957 -44.517 1.00 83.19 251 GLN A O 1
ATOM 1958 N N . ALA A 1 252 ? 62.192 19.668 -46.639 1.00 83.62 252 ALA A N 1
ATOM 1959 C CA . ALA A 1 252 ? 60.828 20.179 -46.770 1.00 83.62 252 ALA A CA 1
ATOM 1960 C C . ALA A 1 252 ? 59.789 19.044 -46.698 1.00 83.62 252 ALA A C 1
ATOM 1962 O O . ALA A 1 252 ? 58.854 19.114 -45.896 1.00 83.62 252 ALA A O 1
ATOM 1963 N N . LEU A 1 253 ? 60.010 17.953 -47.442 1.00 83.12 253 LEU A N 1
ATOM 1964 C CA . LEU A 1 253 ? 59.155 16.759 -47.411 1.00 83.12 253 LEU A CA 1
ATOM 1965 C C . LEU A 1 253 ? 59.148 16.067 -46.042 1.00 83.12 253 LEU A C 1
ATOM 1967 O O . LEU A 1 253 ? 58.121 15.535 -45.621 1.00 83.12 253 LEU A O 1
ATOM 1971 N N . LEU A 1 254 ? 60.273 16.096 -45.324 1.00 85.88 254 LEU A N 1
ATOM 1972 C CA . LEU A 1 254 ? 60.378 15.547 -43.975 1.00 85.88 254 LEU A CA 1
ATOM 1973 C C . LEU A 1 254 ? 59.494 16.335 -42.996 1.00 85.88 254 LEU A C 1
ATOM 1975 O O . LEU A 1 254 ? 58.719 15.732 -42.253 1.00 85.88 254 LEU A O 1
ATOM 1979 N N . LYS A 1 255 ? 59.539 17.674 -43.038 1.00 86.50 255 LYS A N 1
ATOM 1980 C CA . LYS A 1 255 ? 58.676 18.534 -42.208 1.00 86.50 255 LYS A CA 1
ATOM 1981 C C . LYS A 1 255 ? 57.192 18.322 -42.509 1.00 86.50 255 LYS A C 1
ATOM 1983 O O . LYS A 1 255 ? 56.391 18.203 -41.583 1.00 86.50 255 LYS A O 1
ATOM 1988 N N . GLU A 1 256 ? 56.826 18.235 -43.785 1.00 86.00 256 GLU A N 1
ATOM 1989 C CA . GLU A 1 256 ? 55.439 18.003 -44.200 1.00 86.00 256 GLU A CA 1
ATOM 1990 C C . GLU A 1 256 ? 54.942 16.609 -43.778 1.00 86.00 256 GLU A C 1
ATOM 1992 O O . GLU A 1 256 ? 53.865 16.474 -43.188 1.00 86.00 256 GLU A O 1
ATOM 1997 N N . GLY A 1 257 ? 55.760 15.573 -43.989 1.00 84.31 257 GLY A N 1
ATOM 1998 C CA . GLY A 1 257 ? 55.468 14.206 -43.562 1.00 84.31 257 GLY A CA 1
ATOM 1999 C C . GLY A 1 257 ? 55.299 14.086 -42.045 1.00 84.31 257 GLY A C 1
ATOM 2000 O O . GLY A 1 257 ? 54.362 13.433 -41.582 1.00 84.31 257 GLY A O 1
ATOM 2001 N N . GLN A 1 258 ? 56.143 14.764 -41.261 1.00 87.44 258 GLN A N 1
ATOM 2002 C CA . GLN A 1 258 ? 56.037 14.801 -39.798 1.00 87.44 258 GLN A CA 1
ATOM 2003 C C . GLN A 1 258 ? 54.763 15.511 -39.326 1.00 87.44 258 GLN A C 1
ATOM 2005 O O . GLN A 1 258 ? 54.083 15.003 -38.434 1.00 87.44 258 GLN A O 1
ATOM 2010 N N . ALA A 1 259 ? 54.389 16.637 -39.941 1.00 86.69 259 ALA A N 1
ATOM 2011 C CA . ALA A 1 259 ? 53.156 17.354 -39.608 1.00 86.69 259 ALA A CA 1
ATOM 2012 C C . ALA A 1 259 ? 51.897 16.520 -39.921 1.00 86.69 259 ALA A C 1
ATOM 2014 O O . ALA A 1 259 ? 50.959 16.439 -39.115 1.00 86.69 259 ALA A O 1
ATOM 2015 N N . LYS A 1 260 ? 51.885 15.832 -41.068 1.00 85.81 260 LYS A N 1
ATOM 2016 C CA . LYS A 1 260 ? 50.784 14.944 -41.465 1.00 85.81 260 LYS A CA 1
ATOM 2017 C C . LYS A 1 260 ? 50.690 13.702 -40.571 1.00 85.81 260 LYS A C 1
ATOM 2019 O O . LYS A 1 260 ? 49.589 13.289 -40.201 1.00 85.81 260 LYS A O 1
ATOM 2024 N N . LEU A 1 261 ? 51.828 13.143 -40.157 1.00 87.19 261 LEU A N 1
ATOM 2025 C CA . LEU A 1 261 ? 51.875 12.028 -39.212 1.00 87.19 261 LEU A CA 1
ATOM 2026 C C . LEU A 1 261 ? 51.361 12.447 -37.827 1.00 87.19 261 LEU A C 1
ATOM 2028 O O . LEU A 1 261 ? 50.510 11.763 -37.262 1.00 87.19 261 LEU A O 1
ATOM 2032 N N . ALA A 1 262 ? 51.817 13.588 -37.306 1.00 87.19 262 ALA A N 1
ATOM 2033 C CA . ALA A 1 262 ? 51.406 14.100 -35.999 1.00 87.19 262 ALA A CA 1
ATOM 2034 C C . ALA A 1 262 ? 49.894 14.370 -35.931 1.00 87.19 262 ALA A C 1
ATOM 2036 O O . ALA A 1 262 ? 49.234 13.960 -34.977 1.00 87.19 262 ALA A O 1
ATOM 2037 N N . SER A 1 263 ? 49.327 14.990 -36.971 1.00 86.44 263 SER A N 1
ATOM 2038 C CA . SER A 1 263 ? 47.883 15.260 -37.047 1.00 86.44 263 SER A CA 1
ATOM 2039 C C . SER A 1 263 ? 47.026 14.000 -37.206 1.00 86.44 263 SER A C 1
ATOM 2041 O O . SER A 1 263 ? 45.892 13.961 -36.734 1.00 86.44 263 SER A O 1
ATOM 2043 N N . SER A 1 264 ? 47.545 12.952 -37.848 1.00 86.19 264 SER A N 1
ATOM 2044 C CA . SER A 1 264 ? 46.831 11.674 -37.982 1.00 86.19 264 SER A CA 1
ATOM 2045 C C . SER A 1 264 ? 46.897 10.849 -36.691 1.00 86.19 264 SER A C 1
ATOM 2047 O O . SER A 1 264 ? 45.918 10.205 -36.311 1.00 86.19 264 SER A O 1
ATOM 2049 N N . LEU A 1 265 ? 48.022 10.914 -35.971 1.00 85.25 265 LEU A N 1
ATOM 2050 C CA . LEU A 1 265 ? 48.188 10.275 -34.663 1.00 85.25 265 LEU A CA 1
ATOM 2051 C C . LEU A 1 265 ? 47.329 10.936 -33.579 1.00 85.25 265 LEU A C 1
ATOM 2053 O O . LEU A 1 265 ? 46.695 10.216 -32.809 1.00 85.25 265 LEU A O 1
ATOM 2057 N N . SER A 1 266 ? 47.227 12.270 -33.554 1.00 85.50 266 SER A N 1
ATOM 2058 C CA . SER A 1 266 ? 46.353 12.968 -32.599 1.00 85.50 266 SER A CA 1
ATOM 2059 C C . SER A 1 266 ? 44.880 12.599 -32.800 1.00 85.50 266 SER A C 1
ATOM 2061 O O . SER A 1 266 ? 44.199 12.226 -31.846 1.00 85.50 266 SER A O 1
ATOM 2063 N N . LYS A 1 267 ? 44.410 12.557 -34.055 1.00 85.75 267 LYS A N 1
ATOM 2064 C CA . LYS A 1 267 ? 43.056 12.084 -34.400 1.00 85.75 267 LYS A CA 1
ATOM 2065 C C . LYS A 1 267 ? 42.803 10.646 -33.931 1.00 85.75 267 LYS A C 1
ATOM 2067 O O . LYS A 1 267 ? 41.712 10.332 -33.453 1.00 85.75 267 LYS A O 1
ATOM 2072 N N . LEU A 1 268 ? 43.802 9.767 -34.036 1.00 82.94 268 LEU A N 1
ATOM 2073 C CA . LEU A 1 268 ? 43.699 8.383 -33.571 1.00 82.94 268 LEU A CA 1
ATOM 2074 C C . LEU A 1 268 ? 43.632 8.285 -32.037 1.00 82.94 268 LEU A C 1
ATOM 2076 O O . LEU A 1 268 ? 42.875 7.467 -31.506 1.00 82.94 268 LEU A O 1
ATOM 2080 N N . GLU A 1 269 ? 44.403 9.101 -31.319 1.00 82.75 269 GLU A N 1
ATOM 2081 C CA . GLU A 1 269 ? 44.357 9.174 -29.855 1.00 82.75 269 GLU A CA 1
ATOM 2082 C C . GLU A 1 269 ? 43.019 9.710 -29.344 1.00 82.75 269 GLU A C 1
ATOM 2084 O O . GLU A 1 269 ? 42.445 9.134 -28.417 1.00 82.75 269 GLU A O 1
ATOM 2089 N N . ASP A 1 270 ? 42.474 10.741 -29.984 1.00 82.62 270 ASP A N 1
ATOM 2090 C CA . ASP A 1 270 ? 41.172 11.305 -29.631 1.00 82.62 270 ASP A CA 1
ATOM 2091 C C . ASP A 1 270 ? 40.042 10.288 -29.835 1.00 82.62 270 ASP A C 1
ATOM 2093 O O . ASP A 1 270 ? 39.151 10.153 -28.989 1.00 82.62 270 ASP A O 1
ATOM 2097 N N . LEU A 1 271 ? 40.105 9.488 -30.904 1.00 78.31 271 LEU A N 1
ATOM 2098 C CA . LEU A 1 271 ? 39.175 8.376 -31.115 1.00 78.31 271 LEU A CA 1
ATOM 2099 C C . LEU A 1 271 ? 39.321 7.277 -30.053 1.00 78.31 271 LEU A C 1
ATOM 2101 O O . LEU A 1 271 ? 38.316 6.710 -29.615 1.00 78.31 271 LEU A O 1
ATOM 2105 N N . LYS A 1 272 ? 40.543 6.974 -29.597 1.00 77.62 272 LYS A N 1
ATOM 2106 C CA . LYS A 1 272 ? 40.777 5.999 -28.516 1.00 77.62 272 LYS A CA 1
ATOM 2107 C C . LYS A 1 272 ? 40.272 6.506 -27.161 1.00 77.62 272 LYS A C 1
ATOM 2109 O O . LYS A 1 272 ? 39.628 5.737 -26.450 1.00 77.62 272 LYS A O 1
ATOM 2114 N N . LYS A 1 273 ? 40.470 7.787 -26.831 1.00 76.94 273 LYS A N 1
ATOM 2115 C CA . LYS A 1 273 ? 39.938 8.418 -25.606 1.00 76.94 273 LYS A CA 1
ATOM 2116 C C . LYS A 1 273 ? 38.408 8.453 -25.592 1.00 76.94 273 LYS A C 1
ATOM 2118 O O . LYS A 1 273 ? 37.782 8.156 -24.576 1.00 76.94 273 LYS A O 1
ATOM 2123 N N . LYS A 1 274 ? 37.776 8.723 -26.738 1.00 70.88 274 LYS A N 1
ATOM 2124 C CA . LYS A 1 274 ? 36.312 8.622 -26.874 1.00 70.88 274 LYS A CA 1
ATOM 2125 C C . LYS A 1 274 ? 35.806 7.190 -26.648 1.00 70.88 274 LYS A C 1
ATOM 2127 O O . LYS A 1 274 ? 34.740 7.013 -26.065 1.00 70.88 274 LYS A O 1
ATOM 2132 N N . LYS A 1 275 ? 36.572 6.160 -27.040 1.00 64.12 275 LYS A N 1
ATOM 2133 C CA . LYS A 1 275 ? 36.236 4.747 -26.768 1.00 64.12 275 LYS A CA 1
ATOM 2134 C C . LYS A 1 275 ? 36.348 4.365 -25.287 1.00 64.12 275 LYS A C 1
ATOM 2136 O O . LYS A 1 275 ? 35.548 3.548 -24.840 1.00 64.12 275 LYS A O 1
ATOM 2141 N N . SER A 1 276 ? 37.300 4.920 -24.534 1.00 54.50 276 SER A N 1
ATOM 2142 C CA . SER A 1 276 ? 37.440 4.628 -23.098 1.00 54.50 276 SER A CA 1
ATOM 2143 C C . SER A 1 276 ? 36.363 5.304 -22.251 1.00 54.50 276 SER A C 1
ATOM 2145 O O . SER A 1 276 ? 35.907 4.712 -21.281 1.00 54.50 276 SER A O 1
ATOM 2147 N N . CYS A 1 277 ? 35.911 6.500 -22.640 1.00 49.25 277 CYS A N 1
ATOM 2148 C CA . CYS A 1 277 ? 34.855 7.222 -21.922 1.00 49.25 277 CYS A CA 1
ATOM 2149 C C . CYS A 1 277 ? 33.457 6.604 -22.119 1.00 49.25 277 CYS A C 1
ATOM 2151 O O . CYS A 1 277 ? 32.615 6.704 -21.242 1.00 49.25 277 CYS A O 1
ATOM 2153 N N . ALA A 1 278 ? 33.210 5.930 -23.247 1.00 52.50 278 ALA A N 1
ATOM 2154 C CA . ALA A 1 278 ? 31.920 5.301 -23.554 1.00 52.50 278 ALA A CA 1
ATOM 2155 C C . ALA A 1 278 ? 31.731 3.888 -22.951 1.00 52.50 278 ALA A C 1
ATOM 2157 O O . ALA A 1 278 ? 30.750 3.221 -23.272 1.00 52.50 278 ALA A O 1
ATOM 2158 N N . ARG A 1 279 ? 32.690 3.391 -22.152 1.00 44.00 279 ARG A N 1
ATOM 2159 C CA . ARG A 1 279 ? 32.666 2.052 -21.521 1.00 44.00 279 ARG A CA 1
ATOM 2160 C C . ARG A 1 279 ? 32.416 2.070 -20.002 1.00 44.00 279 ARG A C 1
ATOM 2162 O O . ARG A 1 279 ? 32.430 0.995 -19.406 1.00 44.00 279 ARG A O 1
ATOM 2169 N N . LEU A 1 280 ? 32.208 3.245 -19.407 1.00 36.16 280 LEU A N 1
ATOM 2170 C CA . LEU A 1 280 ? 31.784 3.454 -18.014 1.00 36.16 280 LEU A CA 1
ATOM 2171 C C . LEU A 1 280 ? 30.314 3.880 -17.992 1.00 36.16 280 LEU A C 1
ATOM 2173 O O . LEU A 1 280 ? 29.611 3.455 -17.053 1.00 36.16 280 LEU A O 1
#

Secondary structure (DSSP, 8-state):
-HHHHHHHHHHHHHHHHHHHS-TT-HHHHHHGGGSTTTTTSHHHHHHHHHHHHH-TTTS-TTTHHHHHHHHHHHHTS-----TTS-HHHHHHHHHTPBPTTSSBS-HHHHHHHHHHHTS--STHHHHHHHHHHHHHHTT-TT--HHHHHHHHHHHHHHHTTTT-GGGS---HHHHHHHHHHHHHHHHHHHHHHHHHHHHHHHHHHHHHHHHHHHHHHHHHHHHHHHHHHHHHHHHHHHHHHT-HHHHHHHHHHHHHHHHHHHHHHHHHHHHHHHHHHTT-

Radius of gyration: 40.05 Å; chains: 1; bounding box: 109×48×86 Å

Organism: Rhipicephalus microplus (NCBI:txid6941)

Foldseek 3Di:
DVVVVVVVVVVVVVVVCVVPPPPVPLLVVLLVCLQLVNLLDPVNLVSVLVNLVVCCVQAPPVCSVVLSVLSVVSSPDDDDDDPPDDSVVSVVVQQPDADPVRHRPRVSSNSSSVVSVPDDPDCVVVVVVVVVLCVVCVPPVPDDPVRSVVVVVVQVQCVVQVVDPVSRDDDPVNVVCVVCVVVVVVVVVVVVVVVVVVVVVVVVVVVVVLVVVVVVLVVLLVVLVVLLVVLVVQCVVCVVVVPVVSNVVSVVSNVVSVVSNVVSVVVVVVSVVVVVVVPD

Sequence (280 aa):
MFRIGARSFYIHVAKYLLSRLPFGNEVLKDLKSIHPSAVKEESAIVALRNLAQQVPEVVPPQEVSALMDELTLLSTEEFSSNPHERLDDAWQHIFSLLSKDGGPKYPRTVKFVKAMLSLAHGNADVERGFSENRRLLHERSNLSIASVNGLRATKSFCSRYGQDASAVPIKPDMIKAVKGSFKKYQECVSAECEPSAKKAKLHQDSVGSKVDEQRSIQIDIDSAKKMLANAELLIAKGMKAKKFDDIESGQALLKEGQAKLASSLSKLEDLKKKKSCARL